Protein AF-A0A7S1XSU6-F1 (afdb_monomer_lite)

Foldseek 3Di:
DDDDDDDDDDDDDDDDDDDDPQWDDQDPPAAAPPPRPDRTFGQDPPDDDPPDSHTHHLVVVQCQLPVLQQPQWHADPPPGFIWGFDPPPDGHIDRDDQDPPQDQQPQQRDGDRARDPSHDSQLSVLVVLPFFWWAFPPPRDIDGGSRPQVLQALELAGWGPDWDADPPPDRGITTIHTDPVCQVVCLVPPNRVSHDHDD

Secondary structure (DSSP, 8-state):
-------------PPPPPP-TTEE---TT--BTTTS----EE--TTT--TT---BB-HHHHHHHHHHTSSSSEEE-TTT--EEEE-TTTTT-EEE-PPPS-EEE-TTT--EEEEEETTEEHHHHHHHHS-PEEEEETTT--EEEESS-GGGG-SSTTSPPSS-EE-TTTTSSEE-EEE-HHHHHHHHHHS--GGG----

Organism: NCBI:txid124430

InterPro domains:
  IPR001841 Zinc finger, RING-type [PS50089] (32-80)
  IPR013083 Zinc finger, RING/FYVE/PHD-type [G3DSA:3.30.40.10] (18-91)

Structure (mmCIF, N/CA/C/O backbone):
data_AF-A0A7S1XSU6-F1
#
_entry.id   AF-A0A7S1XSU6-F1
#
loop_
_atom_site.group_PDB
_atom_site.id
_atom_site.type_symbol
_atom_site.label_atom_id
_atom_site.label_alt_id
_atom_site.label_comp_id
_atom_site.label_asym_id
_atom_site.label_entity_id
_atom_site.label_seq_id
_atom_site.pdbx_PDB_ins_code
_atom_site.Cartn_x
_atom_site.Cartn_y
_atom_site.Cartn_z
_atom_site.occupancy
_atom_site.B_iso_or_equiv
_atom_site.auth_seq_id
_atom_site.auth_comp_id
_atom_site.auth_asym_id
_atom_site.auth_atom_id
_atom_site.pdbx_PDB_model_num
ATOM 1 N N . MET A 1 1 ? 58.742 -33.732 -59.160 1.00 39.72 1 MET A N 1
ATOM 2 C CA . MET A 1 1 ? 58.744 -32.257 -59.266 1.00 39.72 1 MET A CA 1
ATOM 3 C C . MET A 1 1 ? 57.277 -31.846 -59.335 1.00 39.72 1 MET A C 1
ATOM 5 O O . MET A 1 1 ? 56.678 -32.037 -60.376 1.00 39.72 1 MET A O 1
ATOM 9 N N . SER A 1 2 ? 56.567 -31.750 -58.211 1.00 38.44 2 SER A N 1
ATOM 10 C CA . SER A 1 2 ? 56.580 -30.704 -57.166 1.00 38.44 2 SER A CA 1
ATOM 11 C C . SER A 1 2 ? 55.721 -29.482 -57.509 1.00 38.44 2 SER A C 1
ATOM 13 O O . SER A 1 2 ? 56.019 -28.808 -58.487 1.00 38.44 2 SER A O 1
ATOM 15 N N . ALA A 1 3 ? 54.794 -29.194 -56.574 1.00 38.91 3 ALA A N 1
ATOM 16 C CA . ALA A 1 3 ? 54.111 -27.923 -56.257 1.00 38.91 3 ALA A CA 1
ATOM 17 C C . ALA A 1 3 ? 53.001 -27.454 -57.230 1.00 38.91 3 ALA A C 1
ATOM 19 O O . ALA A 1 3 ? 53.124 -27.663 -58.427 1.00 38.91 3 ALA A O 1
ATOM 20 N N . ALA A 1 4 ? 51.888 -26.812 -56.838 1.00 37.62 4 ALA A N 1
ATOM 21 C CA . ALA A 1 4 ? 51.310 -26.276 -55.584 1.00 37.62 4 ALA A CA 1
ATOM 22 C C . ALA A 1 4 ? 49.776 -26.125 -55.841 1.00 37.62 4 ALA A C 1
ATOM 24 O O . ALA A 1 4 ? 49.395 -25.939 -56.991 1.00 37.62 4 ALA A O 1
ATOM 25 N N . ALA A 1 5 ? 48.831 -26.415 -54.936 1.00 42.47 5 ALA A N 1
ATOM 26 C CA . ALA A 1 5 ? 48.377 -25.696 -53.728 1.00 42.47 5 ALA A CA 1
ATOM 27 C C . ALA A 1 5 ? 47.785 -24.278 -53.953 1.00 42.47 5 ALA A C 1
ATOM 29 O O . ALA A 1 5 ? 48.432 -23.423 -54.546 1.00 42.47 5 ALA A O 1
ATOM 30 N N . GLY A 1 6 ? 46.596 -24.045 -53.370 1.00 33.47 6 GLY A N 1
ATOM 31 C CA . GLY A 1 6 ? 45.931 -22.742 -53.168 1.00 33.47 6 GLY A CA 1
ATOM 32 C C . GLY A 1 6 ? 44.506 -22.744 -53.739 1.00 33.47 6 GLY A C 1
ATOM 33 O O . GLY A 1 6 ? 44.344 -22.863 -54.943 1.00 33.47 6 GLY A O 1
ATOM 34 N N . GLY A 1 7 ? 43.413 -22.690 -52.980 1.00 33.81 7 GLY A N 1
ATOM 35 C CA . GLY A 1 7 ? 43.185 -22.074 -51.673 1.00 33.81 7 GLY A CA 1
ATOM 36 C C . GLY A 1 7 ? 42.011 -21.110 -51.856 1.00 33.81 7 GLY A C 1
ATOM 37 O O . GLY A 1 7 ? 42.209 -19.999 -52.333 1.00 33.81 7 GLY A O 1
ATOM 38 N N . ALA A 1 8 ? 40.794 -21.570 -51.571 1.00 42.00 8 ALA A N 1
ATOM 39 C CA . ALA A 1 8 ? 39.578 -20.770 -51.627 1.00 42.00 8 ALA A CA 1
ATOM 40 C C . ALA A 1 8 ? 39.000 -20.721 -50.219 1.00 42.00 8 ALA A C 1
ATOM 42 O O . ALA A 1 8 ? 38.628 -21.771 -49.718 1.00 42.00 8 ALA A O 1
ATOM 43 N N . GLU A 1 9 ? 38.951 -19.539 -49.607 1.00 41.34 9 GLU A N 1
ATOM 44 C CA . GLU A 1 9 ? 38.072 -19.218 -48.478 1.00 41.34 9 GLU A CA 1
ATOM 45 C C . GLU A 1 9 ? 38.171 -17.720 -48.165 1.00 41.34 9 GLU A C 1
ATOM 47 O O . GLU A 1 9 ? 39.259 -17.148 -48.131 1.00 41.34 9 GLU A O 1
ATOM 52 N N . GLY A 1 10 ? 37.019 -17.080 -47.976 1.00 37.12 10 GLY A N 1
ATOM 53 C CA . GLY A 1 10 ? 36.917 -15.657 -47.663 1.00 37.12 10 GLY A CA 1
ATOM 54 C C . GLY A 1 10 ? 35.511 -15.130 -47.917 1.00 37.12 10 GLY A C 1
ATOM 55 O O . GLY A 1 10 ? 35.325 -14.265 -48.767 1.00 37.12 10 GLY A O 1
ATOM 56 N N . ALA A 1 11 ? 34.513 -15.704 -47.239 1.00 45.56 11 ALA A N 1
ATOM 57 C CA . ALA A 1 11 ? 33.197 -15.088 -47.141 1.00 45.56 11 ALA A CA 1
ATOM 58 C C . ALA A 1 11 ? 33.295 -13.912 -46.156 1.00 45.56 11 ALA A C 1
ATOM 60 O O . ALA A 1 11 ? 33.694 -14.084 -45.007 1.00 45.56 11 ALA A O 1
ATOM 61 N N . ASP A 1 12 ? 32.988 -12.726 -46.666 1.00 41.97 12 ASP A N 1
ATOM 62 C CA . ASP A 1 12 ? 32.935 -11.447 -45.964 1.00 41.97 12 ASP A CA 1
ATOM 63 C C . ASP A 1 12 ? 31.752 -11.472 -44.976 1.00 41.97 12 ASP A C 1
ATOM 65 O O . ASP A 1 12 ? 30.589 -11.348 -45.368 1.00 41.97 12 ASP A O 1
ATOM 69 N N . GLU A 1 13 ? 32.034 -11.752 -43.701 1.00 44.22 13 GLU A N 1
ATOM 70 C CA . GLU A 1 13 ? 31.041 -11.705 -42.629 1.00 44.22 13 GLU A CA 1
ATOM 71 C C . GLU A 1 13 ? 30.941 -10.266 -42.113 1.00 44.22 13 GLU A C 1
ATOM 73 O O . GLU A 1 13 ? 31.872 -9.727 -41.510 1.00 44.22 13 GLU A O 1
ATOM 78 N N . ALA A 1 14 ? 29.804 -9.627 -42.393 1.00 46.44 14 ALA A N 1
ATOM 79 C CA . ALA A 1 14 ? 29.512 -8.277 -41.935 1.00 46.44 14 ALA A CA 1
ATOM 80 C C . ALA A 1 14 ? 29.578 -8.193 -40.395 1.00 46.44 14 ALA A C 1
ATOM 82 O O . ALA A 1 14 ? 29.101 -9.101 -39.708 1.00 46.44 14 ALA A O 1
ATOM 83 N N . PRO A 1 15 ? 30.127 -7.102 -39.827 1.00 49.78 15 PRO A N 1
ATOM 84 C CA . PRO A 1 15 ? 30.260 -6.965 -38.384 1.00 49.78 15 PRO A CA 1
ATOM 85 C C . PRO A 1 15 ? 28.883 -6.934 -37.697 1.00 49.78 15 PRO A C 1
ATOM 87 O O . PRO A 1 15 ? 27.938 -6.345 -38.236 1.00 49.78 15 PRO A O 1
ATOM 90 N N . PRO A 1 16 ? 28.755 -7.533 -36.498 1.00 50.84 16 PRO A N 1
ATOM 91 C CA . PRO A 1 16 ? 27.503 -7.539 -35.756 1.00 50.84 16 PRO A CA 1
ATOM 92 C C . PRO A 1 16 ? 27.064 -6.108 -35.392 1.00 50.84 16 PRO A C 1
ATOM 94 O O . PRO A 1 16 ? 27.910 -5.232 -35.181 1.00 50.84 16 PRO A O 1
ATOM 97 N N . PRO A 1 17 ? 25.744 -5.852 -35.306 1.00 47.50 17 PRO A N 1
ATOM 98 C CA . PRO A 1 17 ? 25.219 -4.546 -34.929 1.00 47.50 17 PRO A CA 1
ATOM 99 C C . PRO A 1 17 ? 25.686 -4.148 -33.517 1.00 47.50 17 PRO A C 1
ATOM 101 O O . PRO A 1 17 ? 25.906 -5.021 -32.673 1.00 47.50 17 PRO A O 1
ATOM 104 N N . PRO A 1 18 ? 25.829 -2.840 -33.236 1.00 46.72 18 PRO A N 1
ATOM 105 C CA . PRO A 1 18 ? 26.326 -2.360 -31.952 1.00 46.72 18 PRO A CA 1
ATOM 106 C C . PRO A 1 18 ? 25.406 -2.794 -30.801 1.00 46.72 18 PRO A C 1
ATOM 108 O O . PRO A 1 18 ? 24.202 -2.533 -30.816 1.00 46.72 18 PRO A O 1
ATOM 111 N N . GLU A 1 19 ? 25.991 -3.453 -29.798 1.00 46.97 19 GLU A N 1
ATOM 112 C CA . GLU A 1 19 ? 25.312 -3.856 -28.564 1.00 46.97 19 GLU A CA 1
ATOM 113 C C . GLU A 1 19 ? 24.790 -2.609 -27.824 1.00 46.97 19 GLU A C 1
ATOM 115 O O . GLU A 1 19 ? 25.536 -1.662 -27.568 1.00 46.97 19 GLU A O 1
ATOM 120 N N . ASN A 1 20 ? 23.498 -2.591 -27.478 1.00 48.75 20 ASN A N 1
ATOM 121 C CA . ASN A 1 20 ? 22.905 -1.507 -26.697 1.00 48.75 20 ASN A CA 1
ATOM 122 C C . ASN A 1 20 ? 23.309 -1.659 -25.214 1.00 48.75 20 ASN A C 1
ATOM 124 O O . ASN A 1 20 ? 22.861 -2.611 -24.570 1.00 48.75 20 ASN A O 1
ATOM 128 N N . PRO A 1 21 ? 24.086 -0.727 -24.627 1.00 50.44 21 PRO A N 1
ATOM 129 C CA . PRO A 1 21 ? 24.566 -0.828 -23.244 1.00 50.44 21 PRO A CA 1
ATOM 130 C C . PRO A 1 21 ? 23.447 -0.789 -22.185 1.00 50.44 21 PRO A C 1
ATOM 132 O O . PRO A 1 21 ? 23.705 -1.044 -21.007 1.00 50.44 21 PRO A O 1
ATOM 135 N N . ALA A 1 22 ? 22.203 -0.492 -22.580 1.00 50.31 22 ALA A N 1
ATOM 136 C CA . ALA A 1 22 ? 21.036 -0.527 -21.702 1.00 50.31 22 ALA A CA 1
ATOM 137 C C . ALA A 1 22 ? 20.512 -1.948 -21.401 1.00 50.31 22 ALA A C 1
ATOM 139 O O . ALA A 1 22 ? 19.763 -2.121 -20.437 1.00 50.31 22 ALA A O 1
ATOM 140 N N . LEU A 1 23 ? 20.897 -2.960 -22.188 1.00 51.94 23 LEU A N 1
ATOM 141 C CA . LEU A 1 23 ? 20.409 -4.336 -22.065 1.00 51.94 23 LEU A CA 1
ATOM 142 C C . LEU A 1 23 ? 21.523 -5.239 -21.514 1.00 51.94 23 LEU A C 1
ATOM 144 O O . LEU A 1 23 ? 22.572 -5.413 -22.128 1.00 51.94 23 LEU A O 1
ATOM 148 N N . GLY A 1 24 ? 21.324 -5.799 -20.318 1.00 53.59 24 GLY A N 1
ATOM 149 C CA . GLY A 1 24 ? 22.209 -6.845 -19.793 1.00 53.59 24 GLY A CA 1
ATOM 150 C C . GLY A 1 24 ? 21.923 -8.188 -20.473 1.00 53.59 24 GLY A C 1
ATOM 151 O O . GLY A 1 24 ? 20.762 -8.490 -20.733 1.00 53.59 24 GLY A O 1
ATOM 152 N N . ARG A 1 25 ? 22.958 -8.999 -20.747 1.00 49.53 25 ARG A N 1
ATOM 153 C CA . ARG A 1 25 ? 22.784 -10.364 -21.279 1.00 49.53 25 ARG A CA 1
ATOM 154 C C . ARG A 1 25 ? 21.944 -11.215 -20.318 1.00 49.53 25 ARG A C 1
ATOM 156 O O . ARG A 1 25 ? 22.141 -11.150 -19.106 1.00 49.53 25 ARG A O 1
ATOM 163 N N . ALA A 1 26 ? 21.043 -12.021 -20.877 1.00 49.41 26 ALA A N 1
ATOM 164 C CA . ALA A 1 26 ? 20.235 -12.987 -20.143 1.00 49.41 26 ALA A CA 1
ATOM 165 C C . ALA A 1 26 ? 21.137 -14.008 -19.422 1.00 49.41 26 ALA A C 1
ATOM 167 O O . ALA A 1 26 ? 21.792 -14.832 -20.061 1.00 49.41 26 ALA A O 1
ATOM 168 N N . GLU A 1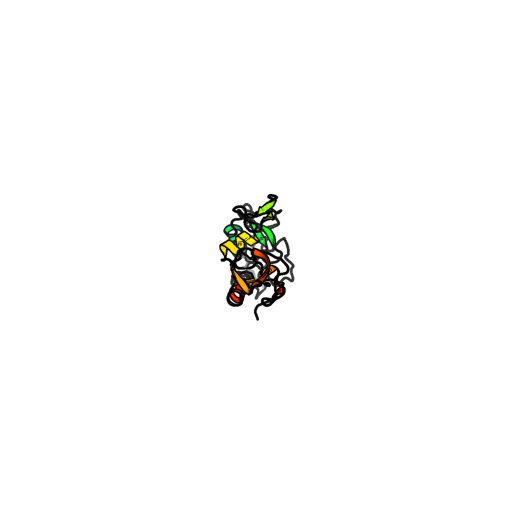 27 ? 21.186 -13.956 -18.090 1.00 54.91 27 GLU A N 1
ATOM 169 C CA . GLU A 1 27 ? 21.745 -15.040 -17.280 1.00 54.91 27 GLU A CA 1
ATOM 170 C C . GLU A 1 27 ? 20.726 -16.186 -17.259 1.00 54.91 27 GLU A C 1
ATOM 172 O O . GLU A 1 27 ? 19.557 -15.997 -16.908 1.00 54.91 27 GLU A O 1
ATOM 177 N N . SER A 1 28 ? 21.154 -17.374 -17.686 1.00 55.53 28 SER A N 1
ATOM 178 C CA . SER A 1 28 ? 20.305 -18.559 -17.813 1.00 55.53 28 SER A CA 1
ATOM 179 C C . SER A 1 28 ? 19.591 -18.876 -16.493 1.00 55.53 28 SER A C 1
ATOM 181 O O . SER A 1 28 ? 20.237 -19.255 -15.518 1.00 55.53 28 SER A O 1
ATOM 183 N N . GLY A 1 29 ? 18.261 -18.731 -16.483 1.00 68.50 29 GLY A N 1
ATOM 184 C CA . GLY A 1 29 ? 17.383 -19.070 -15.356 1.00 68.50 29 GLY A CA 1
ATOM 185 C C . GLY A 1 29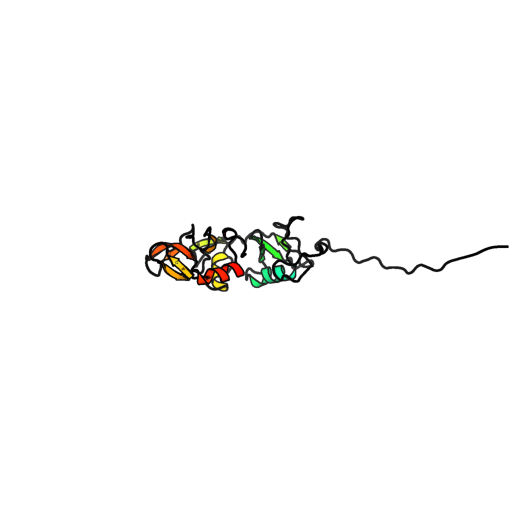 ? 16.711 -17.889 -14.648 1.00 68.50 29 GLY A C 1
ATOM 186 O O . GLY A 1 29 ? 15.873 -18.121 -13.780 1.00 68.50 29 GLY A O 1
ATOM 187 N N . LEU A 1 30 ? 17.027 -16.639 -14.998 1.00 77.38 30 LEU A N 1
ATOM 188 C CA . LEU A 1 30 ? 16.307 -15.481 -14.459 1.00 77.38 30 LEU A CA 1
ATOM 189 C C . LEU A 1 30 ? 15.046 -15.190 -15.286 1.00 77.38 30 LEU A C 1
ATOM 191 O O . LEU A 1 30 ? 15.080 -15.246 -16.513 1.00 77.38 30 LEU A O 1
ATOM 195 N N . THR A 1 31 ? 13.953 -14.830 -14.610 1.00 88.31 31 THR A N 1
ATOM 196 C CA . THR A 1 31 ? 12.711 -14.336 -15.227 1.00 88.31 31 THR A CA 1
ATOM 197 C C . THR A 1 31 ? 12.307 -12.993 -14.627 1.00 88.31 31 THR A C 1
ATOM 199 O O . THR A 1 31 ? 12.769 -12.585 -13.556 1.00 88.31 31 THR A O 1
ATOM 202 N N . CYS A 1 32 ? 11.447 -12.258 -15.330 1.00 87.75 32 CYS A N 1
ATOM 203 C CA . CYS A 1 32 ? 10.903 -11.014 -14.806 1.00 87.75 32 CYS A CA 1
ATOM 204 C C . CYS A 1 32 ? 10.046 -11.284 -13.562 1.00 87.75 32 CYS A C 1
ATOM 206 O O . CYS A 1 32 ? 9.086 -12.034 -13.627 1.00 87.75 32 CYS A O 1
ATOM 208 N N . ALA A 1 33 ? 10.290 -10.575 -12.462 1.00 86.56 33 ALA A N 1
ATOM 209 C CA . ALA A 1 33 ? 9.542 -10.712 -11.210 1.00 86.56 33 ALA A CA 1
ATOM 210 C C . ALA A 1 33 ? 8.069 -10.247 -11.275 1.00 86.56 33 ALA A C 1
ATOM 212 O O . ALA A 1 33 ? 7.369 -10.308 -10.270 1.00 86.56 33 ALA A O 1
ATOM 213 N N . VAL A 1 34 ? 7.611 -9.738 -12.425 1.00 85.75 34 VAL A N 1
ATOM 214 C CA . VAL A 1 34 ? 6.222 -9.303 -12.644 1.00 85.75 34 VAL A CA 1
ATOM 215 C C . VAL A 1 34 ? 5.486 -10.282 -13.556 1.00 85.75 34 VAL A C 1
ATOM 217 O O . VAL A 1 34 ? 4.471 -10.821 -13.134 1.00 85.75 34 VAL A O 1
ATOM 220 N N . CYS A 1 35 ? 5.978 -10.535 -14.777 1.00 87.50 35 CYS A N 1
ATOM 221 C CA . CYS A 1 35 ? 5.310 -11.460 -15.707 1.00 87.50 35 CYS A CA 1
ATOM 222 C C . CYS A 1 35 ? 5.791 -12.912 -15.613 1.00 87.50 35 CYS A C 1
ATOM 224 O O . CYS A 1 35 ? 5.122 -13.789 -16.134 1.00 87.50 35 CYS A O 1
ATOM 226 N N . LEU A 1 36 ? 6.937 -13.172 -14.977 1.00 87.38 36 LEU A N 1
ATOM 227 C CA . LEU A 1 36 ? 7.583 -14.488 -14.859 1.00 87.38 36 LEU A CA 1
ATOM 228 C C . LEU A 1 36 ? 8.017 -15.137 -16.188 1.00 87.38 36 LEU A C 1
ATOM 230 O O . LEU A 1 36 ? 8.497 -16.265 -16.175 1.00 87.38 36 LEU A O 1
ATOM 234 N N . GLU A 1 37 ? 7.919 -14.421 -17.310 1.00 86.81 37 GLU A N 1
ATOM 235 C CA . GLU A 1 37 ? 8.182 -14.965 -18.653 1.00 86.81 37 GLU A CA 1
ATOM 236 C C . GLU A 1 37 ? 9.442 -14.382 -19.306 1.00 86.81 37 GLU A C 1
ATOM 238 O O . GLU A 1 37 ? 10.259 -15.109 -19.864 1.00 86.81 37 GLU A O 1
ATOM 243 N N . ALA A 1 38 ? 9.617 -13.062 -19.244 1.00 80.44 38 ALA A N 1
ATOM 244 C CA . ALA A 1 38 ? 10.653 -12.378 -20.012 1.00 80.44 38 ALA A CA 1
ATOM 245 C C . ALA A 1 38 ? 12.067 -12.594 -19.444 1.00 80.44 38 ALA A C 1
ATOM 247 O O . ALA A 1 38 ? 12.262 -12.554 -18.225 1.00 80.44 38 ALA A O 1
ATOM 248 N N . THR A 1 39 ? 13.043 -12.733 -20.347 1.00 76.81 39 THR A N 1
ATOM 249 C CA . THR A 1 39 ? 14.480 -12.901 -20.051 1.00 76.81 39 THR A CA 1
ATOM 250 C C . THR A 1 39 ? 15.326 -11.665 -20.374 1.00 76.81 39 THR A C 1
ATOM 252 O O . THR A 1 39 ? 16.500 -11.618 -20.014 1.00 76.81 39 THR A O 1
ATOM 255 N N . ASP A 1 40 ? 14.740 -10.661 -21.032 1.00 80.94 40 ASP A N 1
ATOM 256 C CA . ASP A 1 40 ? 15.385 -9.374 -21.297 1.00 80.94 40 ASP A CA 1
ATOM 257 C C . ASP A 1 40 ? 15.054 -8.384 -20.182 1.00 80.94 40 ASP A C 1
ATOM 259 O O . ASP A 1 40 ? 13.885 -8.081 -19.909 1.00 80.94 40 ASP A O 1
ATOM 263 N N . PHE A 1 41 ? 16.094 -7.870 -19.524 1.00 85.44 41 PHE A N 1
ATOM 264 C CA . PHE A 1 41 ? 15.945 -7.117 -18.284 1.00 85.44 41 PHE A CA 1
ATOM 265 C C . PHE A 1 41 ? 16.385 -5.669 -18.397 1.00 85.44 41 PHE A C 1
ATOM 267 O O . PHE A 1 41 ? 17.428 -5.345 -18.965 1.00 85.44 41 PHE A O 1
ATOM 274 N N . VAL A 1 42 ? 15.621 -4.804 -17.735 1.00 83.56 42 VAL A N 1
ATOM 275 C CA . VAL A 1 42 ? 16.034 -3.431 -17.476 1.00 83.56 42 VAL A CA 1
ATOM 276 C C . VAL A 1 42 ? 16.921 -3.341 -16.242 1.00 83.56 42 VAL A C 1
ATOM 278 O O . VAL A 1 42 ? 16.655 -3.944 -15.196 1.00 83.56 42 VAL A O 1
ATOM 281 N N . ARG A 1 43 ? 17.955 -2.504 -16.327 1.00 84.31 43 ARG A N 1
ATOM 282 C CA . ARG A 1 43 ? 18.731 -2.093 -15.156 1.00 84.31 43 ARG A CA 1
ATOM 283 C C . ARG A 1 43 ? 18.010 -0.949 -14.451 1.00 84.31 43 ARG A C 1
ATOM 285 O O . ARG A 1 43 ? 17.912 0.155 -14.972 1.00 84.31 43 ARG A O 1
ATOM 292 N N . MET A 1 44 ? 17.510 -1.212 -13.246 1.00 85.44 44 MET A N 1
ATOM 293 C CA . MET A 1 44 ? 16.826 -0.204 -12.432 1.00 85.44 44 MET A CA 1
ATOM 294 C C . MET A 1 44 ? 17.833 0.808 -11.851 1.00 85.44 44 MET A C 1
ATOM 296 O O . MET A 1 44 ? 18.552 0.461 -10.911 1.00 85.44 44 MET A O 1
ATOM 300 N N . PRO A 1 45 ? 17.854 2.081 -12.283 1.00 85.38 45 PRO A N 1
ATOM 301 C CA . PRO A 1 45 ? 18.876 3.050 -11.854 1.00 85.38 45 PRO A CA 1
ATOM 302 C C . PRO A 1 45 ? 18.829 3.382 -10.350 1.00 85.38 45 PRO A C 1
ATOM 304 O O . PRO A 1 45 ? 19.769 3.922 -9.777 1.00 85.38 45 PRO A O 1
ATOM 307 N N . CYS A 1 46 ? 17.718 3.072 -9.680 1.00 83.62 46 CYS A N 1
ATOM 308 C CA . CYS A 1 46 ? 17.477 3.421 -8.284 1.00 83.62 46 CYS A CA 1
ATOM 309 C C . CYS A 1 46 ? 18.017 2.429 -7.245 1.00 83.62 46 CYS A C 1
ATOM 311 O O . CYS A 1 46 ? 18.185 2.831 -6.085 1.00 83.62 46 CYS A O 1
ATOM 313 N N . CYS A 1 47 ? 18.145 1.149 -7.607 1.00 83.25 47 CYS A N 1
ATOM 314 C CA . CYS A 1 47 ? 18.421 0.050 -6.671 1.00 83.25 47 CYS A CA 1
ATOM 315 C C . CYS A 1 47 ? 18.989 -1.219 -7.323 1.00 83.25 47 CYS A C 1
ATOM 317 O O . CYS A 1 47 ? 19.062 -2.245 -6.653 1.00 83.25 47 CYS A O 1
ATOM 319 N N . HIS A 1 48 ? 19.332 -1.194 -8.613 1.00 82.38 48 HIS A N 1
ATOM 320 C CA . HIS A 1 48 ? 19.960 -2.345 -9.248 1.00 82.38 48 HIS A CA 1
ATOM 321 C C . HIS A 1 48 ? 21.334 -2.607 -8.628 1.00 82.38 48 HIS A C 1
ATOM 323 O O . HIS A 1 48 ? 22.158 -1.701 -8.512 1.00 82.38 48 HIS A O 1
ATOM 329 N N . THR A 1 49 ? 21.568 -3.864 -8.272 1.00 81.88 49 THR A N 1
ATOM 330 C CA . THR A 1 49 ? 22.893 -4.413 -7.993 1.00 81.88 49 THR A CA 1
ATOM 331 C C . THR A 1 49 ? 23.105 -5.619 -8.902 1.00 81.88 49 THR A C 1
ATOM 333 O O . THR A 1 49 ? 22.144 -6.313 -9.263 1.00 81.88 49 THR A O 1
ATOM 336 N N . GLU A 1 50 ? 24.359 -5.887 -9.264 1.00 77.50 50 GLU A N 1
ATOM 337 C CA . GLU A 1 50 ? 24.708 -7.044 -10.098 1.00 77.50 50 GLU A CA 1
ATOM 338 C C . GLU A 1 50 ? 24.254 -8.351 -9.438 1.00 77.50 50 GLU A C 1
ATOM 340 O O . GLU A 1 50 ? 23.671 -9.205 -10.094 1.00 77.50 50 GLU A O 1
ATOM 345 N N . THR A 1 51 ? 24.353 -8.429 -8.111 1.00 78.75 51 THR A N 1
ATOM 346 C CA . THR A 1 51 ? 23.926 -9.573 -7.292 1.00 78.75 51 THR A CA 1
ATOM 347 C C . THR A 1 51 ? 22.415 -9.694 -7.071 1.00 78.75 51 THR A C 1
ATOM 349 O O . THR A 1 51 ? 21.971 -10.640 -6.425 1.00 78.75 51 THR A O 1
ATOM 352 N N . SER A 1 52 ? 21.600 -8.738 -7.530 1.00 76.31 52 SER A N 1
ATOM 353 C CA . SER A 1 52 ? 20.158 -8.777 -7.269 1.00 76.31 52 SER A CA 1
ATOM 354 C C . SER A 1 52 ? 19.489 -9.917 -8.044 1.00 76.31 52 SER A C 1
ATOM 356 O O . SER A 1 52 ? 19.571 -9.983 -9.264 1.00 76.31 52 SER A O 1
ATOM 358 N N . THR A 1 53 ? 18.765 -10.784 -7.343 1.00 79.25 53 THR A N 1
ATOM 359 C CA . THR A 1 53 ? 17.985 -11.875 -7.952 1.00 79.25 53 THR A CA 1
ATOM 360 C C . THR A 1 53 ? 16.655 -11.399 -8.541 1.00 79.25 53 THR A C 1
ATOM 362 O O . THR A 1 53 ? 15.999 -12.130 -9.274 1.00 79.25 53 THR A O 1
ATOM 365 N N . THR A 1 54 ? 16.243 -10.163 -8.247 1.00 83.19 54 THR A N 1
ATOM 366 C CA . THR A 1 54 ? 14.995 -9.578 -8.745 1.00 83.19 54 THR A CA 1
ATOM 367 C C . THR A 1 54 ? 15.263 -8.772 -10.012 1.00 83.19 54 THR A C 1
ATOM 369 O O . THR A 1 54 ? 15.990 -7.774 -9.987 1.00 83.19 54 THR A O 1
ATOM 372 N N . ARG A 1 55 ? 14.652 -9.179 -11.128 1.00 86.56 55 ARG A N 1
ATOM 373 C CA . ARG A 1 55 ? 14.772 -8.507 -12.429 1.00 86.56 55 ARG A CA 1
ATOM 374 C C . ARG A 1 55 ? 13.400 -8.129 -12.980 1.00 86.56 55 ARG A C 1
ATOM 376 O O . ARG A 1 55 ? 12.395 -8.751 -12.651 1.00 86.56 55 ARG A O 1
ATOM 383 N N . PHE A 1 56 ? 13.351 -7.113 -13.834 1.00 88.69 56 PHE A N 1
ATOM 384 C CA . PHE A 1 56 ? 12.120 -6.661 -14.483 1.00 88.69 56 PHE A CA 1
ATOM 385 C C . PHE A 1 56 ? 12.359 -6.520 -15.979 1.00 88.69 56 PHE A C 1
ATOM 387 O O . PHE A 1 56 ? 13.437 -6.075 -16.367 1.00 88.69 56 PHE A O 1
ATOM 394 N N . CYS A 1 57 ? 11.381 -6.874 -16.809 1.00 88.25 57 CYS A N 1
ATOM 395 C CA . CYS A 1 57 ? 11.449 -6.577 -18.235 1.00 88.25 57 CYS A CA 1
ATOM 396 C C . CYS A 1 57 ? 10.988 -5.144 -18.524 1.00 88.25 57 CYS A C 1
ATOM 398 O O . CYS A 1 57 ? 10.262 -4.531 -17.730 1.00 88.25 57 CYS A O 1
ATOM 400 N N . VAL A 1 58 ? 11.408 -4.619 -19.680 1.00 84.62 58 VAL A N 1
ATOM 401 C CA . VAL A 1 58 ? 11.046 -3.271 -20.154 1.00 84.62 58 VAL A CA 1
ATOM 402 C C . VAL A 1 58 ? 9.528 -3.100 -20.192 1.00 84.62 58 VAL A C 1
ATOM 404 O O . VAL A 1 58 ? 9.004 -2.079 -19.744 1.00 84.62 58 VAL A O 1
ATOM 407 N N . GLU A 1 59 ? 8.810 -4.106 -20.689 1.00 84.69 59 GLU A N 1
ATOM 408 C CA . GLU A 1 59 ? 7.363 -4.050 -20.877 1.00 84.69 59 GLU A CA 1
ATOM 409 C C . GLU A 1 59 ? 6.610 -3.922 -19.549 1.00 84.69 59 GLU A C 1
ATOM 411 O O . GLU A 1 59 ? 5.781 -3.027 -19.401 1.00 84.69 59 GLU A O 1
ATOM 416 N N . CYS A 1 60 ? 6.962 -4.721 -18.538 1.00 86.62 60 CYS A N 1
ATOM 417 C CA . CYS A 1 60 ? 6.324 -4.644 -17.223 1.00 86.62 60 CYS A CA 1
ATOM 418 C C . CYS A 1 60 ? 6.537 -3.279 -16.558 1.00 86.62 60 CYS A C 1
ATOM 420 O O . CYS A 1 60 ? 5.601 -2.719 -15.985 1.00 86.62 60 CYS A O 1
ATOM 422 N N . ILE A 1 61 ? 7.741 -2.702 -16.655 1.00 86.00 61 ILE A N 1
ATOM 423 C CA . ILE A 1 61 ? 7.979 -1.345 -16.139 1.00 86.00 61 ILE A CA 1
ATOM 424 C C . ILE A 1 61 ? 7.262 -0.289 -16.994 1.00 86.00 61 ILE A C 1
ATOM 426 O O . ILE A 1 61 ? 6.787 0.715 -16.464 1.00 86.00 61 ILE A O 1
ATOM 430 N N . THR A 1 62 ? 7.105 -0.530 -18.295 1.00 82.69 62 THR A N 1
ATOM 431 C CA . THR A 1 62 ? 6.317 0.327 -19.191 1.00 82.69 62 THR A CA 1
ATOM 432 C C . THR A 1 62 ? 4.855 0.381 -18.815 1.00 82.69 62 THR A C 1
ATOM 434 O O . THR A 1 62 ? 4.311 1.475 -18.652 1.00 82.69 62 THR A O 1
ATOM 437 N N . ILE A 1 63 ? 4.244 -0.777 -18.601 1.00 82.38 63 ILE A N 1
ATOM 438 C CA . ILE A 1 63 ? 2.875 -0.893 -18.107 1.00 82.38 63 ILE A CA 1
ATOM 439 C C . ILE A 1 63 ? 2.760 -0.193 -16.751 1.00 82.38 63 ILE A C 1
ATOM 441 O O . ILE A 1 63 ? 1.903 0.667 -16.576 1.00 82.38 63 ILE A O 1
ATOM 445 N N . LEU A 1 64 ? 3.691 -0.447 -15.824 1.00 82.62 64 LEU A N 1
ATOM 446 C CA . LEU A 1 64 ? 3.710 0.193 -14.507 1.00 82.62 64 LEU A CA 1
ATOM 447 C C . LEU A 1 64 ? 3.707 1.731 -14.603 1.00 82.62 64 LEU A C 1
ATOM 449 O O . LEU A 1 64 ? 2.920 2.400 -13.934 1.00 82.62 64 LEU A O 1
ATOM 453 N N . CYS A 1 65 ? 4.567 2.312 -15.440 1.00 78.69 65 CYS A N 1
ATOM 454 C CA . CYS A 1 65 ? 4.662 3.760 -15.634 1.00 78.69 65 CYS A CA 1
ATOM 455 C C . CYS A 1 65 ? 3.441 4.360 -16.351 1.00 78.69 65 CYS A C 1
ATOM 457 O O . CYS A 1 65 ? 3.092 5.513 -16.086 1.00 78.69 65 CYS A O 1
ATOM 459 N N . ARG A 1 66 ? 2.781 3.607 -17.240 1.00 75.81 66 ARG A N 1
ATOM 460 C CA . ARG A 1 66 ? 1.573 4.052 -17.956 1.00 75.81 66 ARG A CA 1
ATOM 461 C C . ARG A 1 66 ? 0.313 3.957 -17.089 1.00 75.81 66 ARG A C 1
ATOM 463 O O . ARG A 1 66 ? -0.418 4.939 -16.970 1.00 75.81 66 ARG A O 1
ATOM 470 N N . ASP A 1 67 ? 0.111 2.831 -16.414 1.00 68.69 67 ASP A N 1
ATOM 471 C CA . ASP A 1 67 ? -1.169 2.469 -15.785 1.00 68.69 67 ASP A CA 1
ATOM 472 C C . ASP A 1 67 ? -1.326 2.986 -14.350 1.00 68.69 67 ASP A C 1
ATOM 474 O O . ASP A 1 67 ? -2.412 2.971 -13.766 1.00 68.69 67 ASP A O 1
ATOM 478 N N . THR A 1 68 ? -0.261 3.526 -13.758 1.00 62.00 68 THR A N 1
ATOM 479 C CA . THR A 1 68 ? -0.321 4.110 -12.410 1.00 62.00 68 THR A CA 1
ATOM 480 C C . THR A 1 68 ? -1.061 5.454 -12.359 1.00 62.00 68 THR A C 1
ATOM 482 O O . THR A 1 68 ? -1.322 5.965 -11.266 1.00 62.00 68 THR A O 1
ATOM 485 N N . GLY A 1 69 ? -1.515 6.007 -13.491 1.00 56.19 69 GLY A N 1
ATOM 486 C CA . GLY A 1 69 ? -2.260 7.276 -13.544 1.00 56.19 69 GLY A CA 1
ATOM 487 C C . GLY A 1 69 ? -1.441 8.480 -13.064 1.00 56.19 69 GLY A C 1
ATOM 488 O O . GLY A 1 69 ? -1.985 9.515 -12.702 1.00 56.19 69 GLY A O 1
ATOM 489 N N . THR A 1 70 ? -0.117 8.337 -13.042 1.00 61.06 70 THR A N 1
ATOM 490 C CA . THR A 1 70 ? 0.861 9.336 -12.595 1.00 61.06 70 THR A CA 1
ATOM 491 C C . THR A 1 70 ? 1.605 9.965 -13.779 1.00 61.06 70 THR A C 1
ATOM 493 O O . THR A 1 70 ? 2.758 10.374 -13.655 1.00 61.06 70 THR A O 1
ATOM 496 N N . ASN A 1 71 ? 0.927 10.079 -14.931 1.00 67.31 71 ASN A N 1
ATOM 497 C CA . ASN A 1 71 ? 1.420 10.652 -16.193 1.00 67.31 71 ASN A CA 1
ATOM 498 C C . ASN A 1 71 ? 2.787 10.093 -16.633 1.00 67.31 71 ASN A C 1
ATOM 500 O O . ASN A 1 71 ? 3.731 10.860 -16.820 1.00 67.31 71 ASN A O 1
ATOM 504 N N . GLY A 1 72 ? 2.916 8.771 -16.773 1.00 74.06 72 GLY A N 1
ATOM 505 C CA . GLY A 1 72 ? 4.155 8.155 -17.268 1.00 74.06 72 GLY A CA 1
ATOM 506 C C . GLY A 1 72 ? 5.243 7.948 -16.208 1.00 74.06 72 GLY A C 1
ATOM 507 O O . GLY A 1 72 ? 6.381 7.637 -16.553 1.00 74.06 72 GLY A O 1
ATOM 508 N N . ARG A 1 73 ? 4.918 8.128 -14.923 1.00 80.50 73 ARG A N 1
ATOM 509 C CA . ARG A 1 73 ? 5.816 7.878 -13.784 1.00 80.50 73 ARG A CA 1
ATOM 510 C C . ARG A 1 73 ? 5.274 6.758 -12.924 1.00 80.50 73 ARG A C 1
ATOM 512 O O . ARG A 1 73 ? 4.067 6.673 -12.773 1.00 80.50 73 ARG A O 1
ATOM 519 N N . ALA A 1 74 ? 6.132 6.002 -12.258 1.00 82.06 74 ALA A N 1
ATOM 520 C CA . ALA A 1 74 ? 5.729 5.026 -11.251 1.00 82.06 74 ALA A CA 1
ATOM 521 C C . ALA A 1 74 ? 6.735 4.948 -10.101 1.00 82.06 74 ALA A C 1
ATOM 523 O O . ALA A 1 74 ? 7.777 5.600 -10.105 1.00 82.06 74 ALA A O 1
ATOM 524 N N . ARG A 1 75 ? 6.416 4.152 -9.083 1.00 82.56 75 ARG A N 1
ATOM 525 C CA . ARG A 1 75 ? 7.348 3.796 -8.011 1.00 82.56 75 ARG A CA 1
ATOM 526 C C . ARG A 1 75 ? 8.050 2.501 -8.381 1.00 82.56 75 ARG A C 1
ATOM 528 O O . ARG A 1 75 ? 7.379 1.535 -8.719 1.00 82.56 75 ARG A O 1
ATOM 535 N N . CYS A 1 76 ? 9.372 2.460 -8.246 1.00 85.38 76 CYS A N 1
ATOM 536 C CA . CYS A 1 76 ? 10.137 1.225 -8.379 1.00 85.38 76 CYS A CA 1
ATOM 537 C C . CYS A 1 76 ? 9.501 0.108 -7.521 1.00 85.38 76 CYS A C 1
ATOM 539 O O . CYS A 1 76 ? 9.300 0.341 -6.323 1.00 85.38 76 CYS A O 1
ATOM 541 N N . PRO A 1 77 ? 9.217 -1.084 -8.084 1.00 82.12 77 PRO A N 1
ATOM 542 C CA . PRO A 1 77 ? 8.601 -2.187 -7.340 1.00 82.12 77 PRO A CA 1
ATOM 543 C C . PRO A 1 77 ? 9.412 -2.644 -6.120 1.00 82.12 77 PRO A C 1
ATOM 545 O O . PRO A 1 77 ? 8.842 -3.152 -5.165 1.00 82.12 77 PRO A O 1
ATOM 548 N N . VAL A 1 78 ? 10.731 -2.414 -6.128 1.00 84.12 78 VAL A N 1
ATOM 549 C CA . VAL A 1 78 ? 11.643 -2.820 -5.047 1.00 84.12 78 VAL A CA 1
ATOM 550 C C . VAL A 1 78 ? 11.824 -1.701 -4.022 1.00 84.12 78 VAL A C 1
ATOM 552 O O . VAL A 1 78 ? 11.383 -1.799 -2.883 1.00 84.12 78 VAL A O 1
ATOM 555 N N . CYS A 1 79 ? 12.477 -0.602 -4.410 1.00 81.75 79 CYS A N 1
ATOM 556 C CA . CYS A 1 79 ? 12.891 0.442 -3.465 1.00 81.75 79 CYS A CA 1
ATOM 557 C C . CYS A 1 79 ? 11.913 1.615 -3.367 1.00 81.75 79 CYS A C 1
ATOM 559 O O . CYS A 1 79 ? 12.148 2.556 -2.608 1.00 81.75 79 CYS A O 1
ATOM 561 N N . ARG A 1 80 ? 10.844 1.603 -4.174 1.00 81.00 80 ARG A N 1
ATOM 562 C CA . ARG A 1 80 ? 9.798 2.629 -4.183 1.00 81.00 80 ARG A CA 1
ATOM 563 C C . ARG A 1 80 ? 10.329 4.044 -4.464 1.00 81.00 80 ARG A C 1
ATOM 565 O O . ARG A 1 80 ? 9.664 5.013 -4.123 1.00 81.00 80 ARG A O 1
ATOM 572 N N . LYS A 1 81 ? 11.495 4.235 -5.094 1.00 83.75 81 LYS A N 1
ATOM 573 C CA . LYS A 1 81 ? 11.867 5.552 -5.660 1.00 83.75 81 LYS A CA 1
ATOM 574 C C . LYS A 1 81 ? 11.016 5.849 -6.898 1.00 83.75 81 LYS A C 1
ATOM 576 O O . LYS A 1 81 ? 10.554 4.917 -7.553 1.00 83.75 81 LYS A O 1
ATOM 581 N N . TRP A 1 82 ? 10.781 7.124 -7.198 1.00 84.31 82 TRP A N 1
ATOM 582 C CA . TRP A 1 82 ? 10.067 7.513 -8.414 1.00 84.31 82 TRP A CA 1
ATOM 583 C C . TRP A 1 82 ? 10.927 7.249 -9.648 1.00 84.31 82 TRP A C 1
ATOM 585 O O . TRP A 1 82 ? 12.101 7.615 -9.680 1.00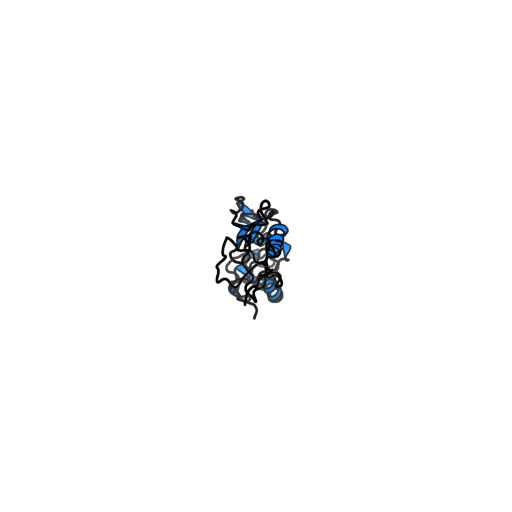 84.31 82 TRP A O 1
ATOM 595 N N . ILE A 1 83 ? 10.322 6.624 -10.648 1.00 87.50 83 ILE A N 1
ATOM 596 C CA . ILE A 1 83 ? 10.920 6.310 -11.940 1.00 87.50 83 ILE A CA 1
ATOM 597 C C . ILE A 1 83 ? 10.008 6.795 -13.068 1.00 87.50 83 ILE A C 1
ATOM 599 O O . ILE A 1 83 ? 8.792 6.897 -12.883 1.00 87.50 83 ILE A O 1
ATOM 603 N N . ALA A 1 84 ? 10.588 7.097 -14.221 1.00 85.50 84 ALA A N 1
ATOM 604 C CA . ALA A 1 84 ? 9.869 7.407 -15.453 1.00 85.50 84 ALA A CA 1
ATOM 605 C C . ALA A 1 84 ? 10.553 6.726 -16.640 1.00 85.50 84 ALA A C 1
ATOM 607 O O . ALA A 1 84 ? 11.709 6.316 -16.537 1.00 85.50 84 ALA A O 1
ATOM 608 N N . LEU A 1 85 ? 9.827 6.605 -17.750 1.00 79.69 85 LEU A N 1
ATOM 609 C CA . LEU A 1 85 ? 10.389 6.135 -19.014 1.00 79.69 85 LEU A CA 1
ATOM 610 C C . LEU A 1 85 ? 10.663 7.311 -19.925 1.00 79.69 85 LEU A C 1
ATOM 612 O O . LEU A 1 85 ? 9.746 8.067 -20.269 1.00 79.69 85 LEU A O 1
ATOM 616 N N . GLU A 1 86 ? 11.914 7.422 -20.345 1.00 72.25 86 GLU A N 1
ATOM 617 C CA . GLU A 1 86 ? 12.323 8.410 -21.319 1.00 72.25 86 GLU A CA 1
ATOM 618 C C . GLU A 1 86 ? 11.740 8.046 -22.691 1.00 72.25 86 GLU A C 1
ATOM 620 O O . GLU A 1 86 ? 11.915 6.943 -23.207 1.00 72.25 86 GLU A O 1
ATOM 625 N N . GLN A 1 87 ? 10.994 8.981 -23.281 1.00 62.06 87 GLN A N 1
ATOM 626 C CA . GLN A 1 87 ? 10.302 8.761 -24.556 1.00 62.06 87 GLN A CA 1
ATOM 627 C C . GLN A 1 87 ? 11.231 8.890 -25.775 1.00 62.06 87 GLN A C 1
ATOM 629 O O . GLN A 1 87 ? 10.797 8.593 -26.884 1.00 62.06 87 GLN A O 1
ATOM 634 N N . ARG A 1 88 ? 12.465 9.392 -25.604 1.00 55.59 88 ARG A N 1
ATOM 635 C CA . ARG A 1 88 ? 13.324 9.810 -26.723 1.00 55.59 88 ARG A CA 1
ATOM 636 C C . ARG A 1 88 ? 14.333 8.765 -27.195 1.00 55.59 88 ARG A C 1
ATOM 638 O O . ARG A 1 88 ? 14.547 8.711 -28.397 1.00 55.59 88 ARG A O 1
ATOM 645 N N . ASP A 1 89 ? 14.847 7.900 -26.320 1.00 48.19 89 ASP A N 1
ATOM 646 C CA . ASP A 1 89 ? 15.897 6.936 -26.681 1.00 48.19 89 ASP A CA 1
ATOM 647 C C . ASP A 1 89 ? 15.611 5.535 -26.118 1.00 48.19 89 ASP A C 1
ATOM 649 O O . ASP A 1 89 ? 15.943 5.206 -24.980 1.00 48.19 89 ASP A O 1
ATOM 653 N N . GLY A 1 90 ? 14.955 4.686 -26.916 1.00 53.62 90 GLY A N 1
ATOM 654 C CA . GLY A 1 90 ? 14.901 3.235 -26.678 1.00 53.62 90 GLY A CA 1
ATOM 655 C C . GLY A 1 90 ? 14.216 2.752 -25.389 1.00 53.62 90 GLY A C 1
ATOM 656 O O . GLY A 1 90 ? 14.310 1.567 -25.079 1.00 53.62 90 GLY A O 1
ATOM 657 N N . GLY A 1 91 ? 13.519 3.620 -24.646 1.00 63.50 91 GLY A N 1
ATOM 658 C CA . GLY A 1 91 ? 12.795 3.245 -23.426 1.00 63.50 91 GLY A CA 1
ATOM 659 C C . GLY A 1 91 ? 13.661 3.157 -22.165 1.00 63.50 91 GLY A C 1
ATOM 660 O O . GLY A 1 91 ? 13.353 2.366 -21.271 1.00 63.50 91 GLY A O 1
ATOM 661 N N . ALA A 1 92 ? 14.734 3.949 -22.072 1.00 73.44 92 ALA A N 1
ATOM 662 C CA . ALA A 1 92 ? 15.541 4.034 -20.857 1.00 73.44 92 ALA A CA 1
ATOM 663 C C . ALA A 1 92 ? 14.697 4.455 -19.634 1.00 73.44 92 ALA A C 1
ATOM 665 O O . ALA A 1 92 ? 13.820 5.320 -19.713 1.00 73.44 92 ALA A O 1
ATOM 666 N N . ILE A 1 93 ? 14.958 3.824 -18.484 1.00 79.44 93 ILE A N 1
ATOM 667 C CA . ILE A 1 93 ? 14.311 4.160 -17.210 1.00 79.44 93 ILE A CA 1
ATOM 668 C C . ILE A 1 93 ? 15.199 5.146 -16.463 1.00 79.44 93 ILE A C 1
ATOM 670 O O . ILE A 1 93 ? 16.367 4.859 -16.211 1.00 79.44 93 ILE A O 1
ATOM 674 N N . GLU A 1 94 ? 14.620 6.257 -16.019 1.00 84.00 94 GLU A N 1
ATOM 675 C CA . GLU A 1 94 ? 15.297 7.263 -15.201 1.00 84.00 94 GLU A CA 1
ATOM 676 C C . GLU A 1 94 ? 14.702 7.346 -13.791 1.00 84.00 94 GLU A C 1
ATOM 678 O O . GLU A 1 94 ? 13.504 7.136 -13.582 1.00 84.00 94 GLU A O 1
ATOM 683 N N . VAL A 1 95 ? 15.541 7.670 -12.798 1.00 78.62 95 VAL A N 1
ATOM 684 C CA . VAL A 1 95 ? 15.054 8.088 -11.475 1.00 78.62 95 VAL A CA 1
ATOM 685 C C . VAL A 1 95 ? 14.660 9.545 -11.570 1.00 78.62 95 VAL A C 1
ATOM 687 O O . VAL A 1 95 ? 15.488 10.401 -11.866 1.00 78.62 95 VAL A O 1
ATOM 690 N N . VAL A 1 96 ? 13.412 9.840 -11.242 1.00 80.38 96 VAL A N 1
ATOM 691 C CA . VAL A 1 96 ? 12.885 11.194 -11.350 1.00 80.38 96 VAL A CA 1
ATOM 692 C C . VAL A 1 96 ? 12.552 11.761 -9.981 1.00 80.38 96 VAL A C 1
ATOM 694 O O . VAL A 1 96 ? 12.161 11.040 -9.062 1.00 80.38 96 VAL A O 1
ATOM 697 N N . ALA A 1 97 ? 12.683 13.078 -9.827 1.00 69.44 97 ALA A N 1
ATOM 698 C CA . ALA A 1 97 ? 12.291 13.737 -8.587 1.00 69.44 97 ALA A CA 1
ATOM 699 C C . ALA A 1 97 ? 10.781 13.548 -8.328 1.00 69.44 97 ALA A C 1
ATOM 701 O O . ALA A 1 97 ? 10.000 13.588 -9.287 1.00 69.44 97 ALA A O 1
ATOM 702 N N . PRO A 1 98 ? 10.338 13.395 -7.066 1.00 66.19 98 PRO A N 1
ATOM 703 C CA . PRO A 1 98 ? 8.922 13.466 -6.708 1.00 66.19 98 PRO A CA 1
ATOM 704 C C . PRO A 1 98 ? 8.247 14.689 -7.334 1.00 66.19 98 PRO A C 1
ATOM 706 O O . PRO A 1 98 ? 8.882 15.733 -7.504 1.00 66.19 98 PRO A O 1
ATOM 709 N N . ARG A 1 99 ? 6.957 14.604 -7.672 1.00 66.38 99 ARG A N 1
ATOM 710 C CA . ARG A 1 99 ? 6.221 15.830 -7.997 1.00 66.38 99 ARG A CA 1
ATOM 711 C C . ARG A 1 99 ? 6.191 16.680 -6.730 1.00 66.38 99 ARG A C 1
ATOM 713 O O . ARG A 1 99 ? 5.730 16.235 -5.686 1.00 66.38 99 ARG A O 1
ATOM 720 N N . ALA A 1 100 ? 6.630 17.931 -6.829 1.00 63.09 100 ALA A N 1
ATOM 721 C CA . ALA A 1 100 ? 6.657 18.857 -5.695 1.00 63.09 100 ALA A CA 1
ATOM 722 C C . ALA A 1 100 ? 5.255 19.242 -5.165 1.00 63.09 100 ALA A C 1
ATOM 724 O O . ALA A 1 100 ? 5.140 20.070 -4.263 1.00 63.09 100 ALA A O 1
ATOM 725 N N . HIS A 1 101 ? 4.172 18.659 -5.693 1.00 79.62 101 HIS A N 1
ATOM 726 C CA . HIS A 1 101 ? 2.812 18.965 -5.269 1.00 79.62 101 HIS A CA 1
ATOM 727 C C . HIS A 1 101 ? 2.447 18.223 -3.974 1.00 79.62 101 HIS A C 1
ATOM 729 O O . HIS A 1 101 ? 1.729 17.218 -3.956 1.00 79.62 101 HIS A O 1
ATOM 735 N N . VAL A 1 102 ? 2.972 18.748 -2.867 1.00 88.44 102 VAL A N 1
ATOM 736 C CA . VAL A 1 102 ? 2.596 18.349 -1.512 1.00 88.44 102 VAL A CA 1
ATOM 737 C C . VAL A 1 102 ? 1.334 19.103 -1.108 1.00 88.44 102 VAL A C 1
ATOM 739 O O . VAL A 1 102 ? 1.365 20.303 -0.836 1.00 88.44 102 VAL A O 1
ATOM 742 N N . ALA A 1 103 ? 0.221 18.387 -1.006 1.00 92.19 103 ALA A N 1
ATOM 743 C CA . ALA A 1 103 ? -1.052 18.936 -0.554 1.00 92.19 103 ALA A CA 1
ATOM 744 C C . ALA A 1 103 ? -1.735 17.982 0.437 1.00 92.19 103 ALA A C 1
ATOM 746 O O . ALA A 1 103 ? -1.242 16.895 0.744 1.00 92.19 103 ALA A O 1
ATOM 747 N N . LYS A 1 104 ? -2.859 18.412 1.011 1.00 95.75 104 LYS A N 1
ATOM 748 C CA . LYS A 1 104 ? -3.647 17.577 1.922 1.00 95.75 104 LYS A CA 1
ATOM 749 C C . LYS A 1 104 ? -4.381 16.503 1.117 1.00 95.75 104 LYS A C 1
ATOM 751 O O . LYS A 1 104 ? -5.208 16.831 0.271 1.00 95.75 104 LYS A O 1
ATOM 7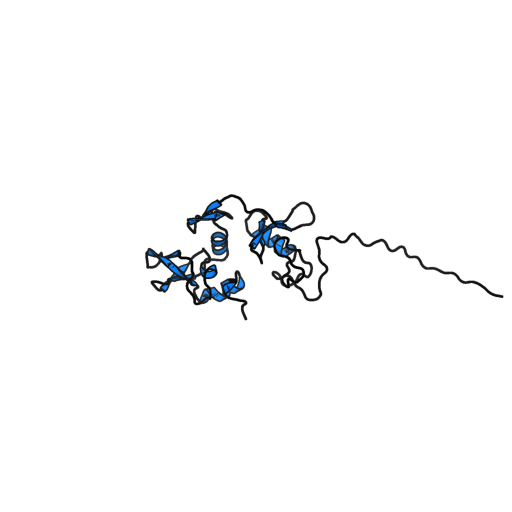56 N N . CYS A 1 105 ? -4.114 15.230 1.399 1.00 94.94 105 CYS A N 1
ATOM 757 C CA . CYS A 1 105 ? -4.861 14.134 0.791 1.00 94.94 105 CYS A CA 1
ATOM 758 C C . CYS A 1 105 ? -6.327 14.182 1.236 1.00 94.94 105 CYS A C 1
ATOM 760 O O . CYS A 1 105 ? -6.610 14.265 2.429 1.00 94.94 105 CYS A O 1
ATOM 762 N N . ARG A 1 106 ? -7.263 14.068 0.290 1.00 95.31 106 ARG A N 1
ATOM 763 C CA . ARG A 1 106 ? -8.708 14.111 0.572 1.00 95.31 106 ARG A CA 1
ATOM 764 C C . ARG A 1 106 ? -9.227 12.914 1.375 1.00 95.31 106 ARG A C 1
ATOM 766 O O . ARG A 1 106 ? -10.304 13.015 1.947 1.00 95.31 106 ARG A O 1
ATOM 773 N N . LEU A 1 107 ? -8.482 11.806 1.414 1.00 94.00 107 LEU A N 1
ATOM 774 C CA . LEU A 1 107 ? -8.897 10.569 2.082 1.00 94.00 107 LEU A CA 1
ATOM 775 C C . LEU A 1 107 ? -8.250 10.408 3.463 1.00 94.00 107 LEU A C 1
ATOM 777 O O . LEU A 1 107 ? -8.962 10.299 4.452 1.00 94.00 107 LEU A O 1
ATOM 781 N N . CYS A 1 108 ? -6.916 10.455 3.562 1.00 93.75 108 CYS A N 1
ATOM 782 C CA . CYS A 1 108 ? -6.227 10.353 4.858 1.00 93.75 108 CYS A CA 1
ATOM 783 C C . CYS A 1 108 ? -6.022 11.684 5.581 1.00 93.75 108 CYS A C 1
ATOM 785 O O . CYS A 1 108 ? -5.520 11.692 6.700 1.00 93.75 108 CYS A O 1
ATOM 787 N N . CYS A 1 109 ? -6.369 12.814 4.960 1.00 93.94 109 CYS A N 1
ATOM 788 C CA . CYS A 1 109 ? -6.210 14.157 5.524 1.00 93.94 109 CYS A CA 1
ATOM 789 C C . CYS A 1 109 ? -4.771 14.553 5.914 1.00 93.94 109 CYS A C 1
ATOM 791 O O . CYS A 1 109 ? -4.582 15.619 6.500 1.00 93.94 109 CYS A O 1
ATOM 793 N N . GLN A 1 110 ? -3.755 13.761 5.556 1.00 92.06 110 GLN A N 1
ATOM 794 C CA . GLN A 1 110 ? -2.342 14.067 5.794 1.00 92.06 110 GLN A CA 1
ATOM 795 C C . GLN A 1 110 ? -1.767 14.912 4.645 1.00 92.06 110 GLN A C 1
ATOM 797 O O . GLN A 1 110 ? -2.151 14.728 3.486 1.00 92.06 110 GLN A O 1
ATOM 802 N N . ARG A 1 111 ? -0.828 15.826 4.944 1.00 93.50 111 ARG A N 1
ATOM 803 C CA . ARG A 1 111 ? -0.039 16.519 3.907 1.00 93.50 111 ARG A CA 1
ATOM 804 C C . ARG A 1 111 ? 0.974 15.538 3.325 1.00 93.50 111 ARG A C 1
ATOM 806 O O . ARG A 1 111 ? 1.868 15.092 4.038 1.00 93.50 111 ARG A O 1
ATOM 813 N N . LYS A 1 112 ? 0.804 15.185 2.053 1.00 90.38 112 LYS A N 1
ATOM 814 C CA . LYS A 1 112 ? 1.653 14.242 1.313 1.00 90.38 112 LYS A CA 1
ATOM 815 C C . LYS A 1 112 ? 1.787 14.688 -0.134 1.00 90.38 112 LYS A C 1
ATOM 817 O O . LYS A 1 112 ? 1.019 15.523 -0.605 1.00 90.38 112 LYS A O 1
ATOM 822 N N . GLU A 1 113 ? 2.738 14.093 -0.839 1.00 88.12 113 GLU A N 1
ATOM 823 C CA . GLU A 1 113 ? 2.738 14.123 -2.296 1.00 88.12 113 GLU A CA 1
ATOM 824 C C . GLU A 1 113 ? 1.414 13.545 -2.814 1.00 88.12 113 GLU A C 1
ATOM 826 O O . GLU A 1 113 ? 1.003 12.437 -2.441 1.00 88.12 113 GLU A O 1
ATOM 831 N N . ILE A 1 114 ? 0.720 14.337 -3.627 1.00 88.44 114 ILE A N 1
ATOM 832 C CA . ILE A 1 114 ? -0.533 13.932 -4.251 1.00 88.44 114 ILE A CA 1
ATOM 833 C C . ILE A 1 114 ? -0.211 13.271 -5.583 1.00 88.44 114 ILE A C 1
ATOM 835 O O . ILE A 1 114 ? 0.390 13.894 -6.455 1.00 88.44 114 ILE A O 1
ATOM 839 N N . ALA A 1 115 ? -0.624 12.012 -5.713 1.00 83.25 115 ALA A N 1
ATOM 840 C CA . ALA A 1 115 ? -0.408 11.228 -6.918 1.00 83.25 115 ALA A CA 1
ATOM 841 C C . ALA A 1 115 ? -1.392 11.657 -8.014 1.00 83.25 115 ALA A C 1
ATOM 843 O O . ALA A 1 115 ? -0.972 12.110 -9.074 1.00 83.25 115 ALA A O 1
ATOM 844 N N . ASP A 1 116 ? -2.692 11.567 -7.722 1.00 82.62 116 ASP A N 1
ATOM 845 C CA . ASP A 1 116 ? -3.774 11.899 -8.651 1.00 82.62 116 ASP A CA 1
ATOM 846 C C . ASP A 1 116 ? -5.084 12.166 -7.883 1.00 82.62 116 ASP A C 1
ATOM 848 O O . ASP A 1 116 ? -5.227 11.751 -6.730 1.00 8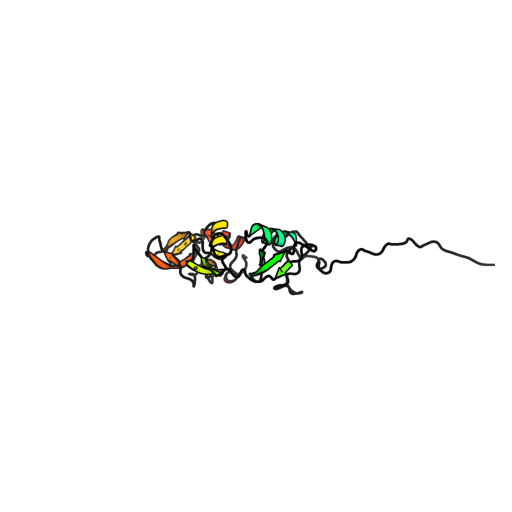2.62 116 ASP A O 1
ATOM 852 N N . ALA A 1 117 ? -6.031 12.888 -8.490 1.00 85.69 117 ALA A N 1
ATOM 853 C CA . ALA A 1 117 ? -7.384 13.151 -7.978 1.00 85.69 117 ALA A CA 1
ATOM 854 C C . ALA A 1 117 ? -7.466 13.714 -6.534 1.00 85.69 117 ALA A C 1
ATOM 856 O O . ALA A 1 117 ? -8.476 13.568 -5.836 1.00 85.69 117 ALA A O 1
ATOM 857 N N . GLY A 1 118 ? -6.406 14.373 -6.050 1.00 90.31 118 GLY A N 1
ATOM 858 C CA . GLY A 1 118 ? -6.322 14.857 -4.664 1.00 90.31 118 GLY A CA 1
ATOM 859 C C . GLY A 1 118 ? -6.034 13.759 -3.629 1.00 90.31 118 GLY A C 1
ATOM 860 O O . GLY A 1 118 ? -6.212 13.974 -2.425 1.00 90.31 118 GLY A O 1
ATOM 861 N N . LEU A 1 119 ? -5.602 12.577 -4.067 1.00 91.75 119 LEU A N 1
ATOM 862 C CA . LEU A 1 119 ? -5.255 11.436 -3.230 1.00 91.75 119 LEU A CA 1
ATOM 863 C C . LEU A 1 119 ? -3.738 11.234 -3.172 1.00 91.75 119 LEU A C 1
ATOM 865 O O . LEU A 1 119 ? -3.028 11.363 -4.169 1.00 91.75 119 LEU A O 1
ATOM 869 N N . CYS A 1 120 ? -3.232 10.887 -1.987 1.00 91.44 120 CYS A N 1
ATOM 870 C CA . CYS A 1 120 ? -1.880 10.352 -1.892 1.00 91.44 120 CYS A CA 1
ATOM 871 C C . CYS A 1 120 ? -1.845 8.950 -2.512 1.00 91.44 120 CYS A C 1
ATOM 873 O O . CYS A 1 120 ? -2.872 8.273 -2.576 1.00 91.44 120 CYS A O 1
ATOM 875 N N . GLU A 1 121 ? -0.661 8.501 -2.916 1.00 87.19 121 GLU A N 1
ATOM 876 C CA . GLU A 1 121 ? -0.472 7.221 -3.605 1.00 87.19 121 GLU A CA 1
ATOM 877 C C . GLU A 1 121 ? -1.105 6.036 -2.860 1.00 87.19 121 GLU A C 1
ATOM 879 O O . GLU A 1 121 ? -1.805 5.232 -3.461 1.00 87.19 121 GLU A O 1
ATOM 884 N N . ALA A 1 122 ? -0.928 5.957 -1.538 1.00 91.25 122 ALA A N 1
ATOM 885 C CA . ALA A 1 122 ? -1.480 4.867 -0.735 1.00 91.25 122 ALA A CA 1
ATOM 886 C C . ALA A 1 122 ? -3.021 4.843 -0.766 1.00 91.25 122 ALA A C 1
ATOM 888 O O . ALA A 1 122 ? -3.622 3.787 -0.935 1.00 91.25 122 ALA A O 1
ATOM 889 N N . CYS A 1 123 ? -3.664 6.009 -0.649 1.00 94.31 123 CYS A N 1
ATOM 890 C CA . CYS A 1 123 ? -5.122 6.118 -0.721 1.00 94.31 123 CYS A CA 1
ATOM 891 C C . CYS A 1 123 ? -5.653 5.848 -2.134 1.00 94.31 123 CYS A C 1
ATOM 893 O O . CYS A 1 123 ? -6.695 5.214 -2.287 1.00 94.31 123 CYS A O 1
ATOM 895 N N . LEU A 1 124 ? -4.950 6.338 -3.159 1.00 91.44 124 LEU A N 1
ATOM 896 C CA . LEU A 1 124 ? -5.291 6.102 -4.560 1.00 91.44 124 LEU A CA 1
ATOM 897 C C . LEU A 1 124 ? -5.203 4.609 -4.887 1.00 91.44 124 LEU A C 1
ATOM 899 O O . LEU A 1 124 ? -6.146 4.047 -5.438 1.00 91.44 124 LEU A O 1
ATOM 903 N N . PHE A 1 125 ? -4.110 3.967 -4.471 1.00 90.12 125 PHE A N 1
ATOM 904 C CA . PHE A 1 125 ? -3.887 2.535 -4.614 1.00 90.12 125 PHE A CA 1
ATOM 905 C C . PHE A 1 125 ? -5.045 1.736 -4.015 1.00 90.12 125 PHE A C 1
ATOM 907 O O . PHE A 1 125 ? -5.740 1.038 -4.749 1.00 90.12 125 PHE A O 1
ATOM 914 N N . GLY A 1 126 ? -5.332 1.905 -2.720 1.00 92.69 126 GLY A N 1
ATOM 915 C CA . GLY A 1 126 ? -6.398 1.138 -2.074 1.00 92.69 126 GLY A CA 1
ATOM 916 C C . GLY A 1 126 ? -7.808 1.460 -2.587 1.00 92.69 126 GLY A C 1
ATOM 917 O O . GLY A 1 126 ? -8.699 0.622 -2.478 1.00 92.69 126 GLY A O 1
ATOM 918 N N . THR A 1 127 ? -8.016 2.627 -3.207 1.00 92.25 127 THR A N 1
ATOM 919 C CA . THR A 1 127 ? -9.266 2.933 -3.925 1.00 92.25 127 THR A CA 1
ATOM 920 C C . THR A 1 127 ? -9.383 2.127 -5.222 1.00 92.25 127 THR A C 1
ATOM 922 O O . THR A 1 127 ? -10.464 1.628 -5.519 1.00 92.25 127 THR A O 1
ATOM 925 N N . ARG A 1 128 ? -8.287 1.951 -5.974 1.00 90.06 128 ARG A N 1
ATOM 926 C CA . ARG A 1 128 ? -8.275 1.194 -7.239 1.00 90.06 128 ARG A CA 1
ATOM 927 C C . ARG A 1 128 ? -8.381 -0.315 -7.037 1.00 90.06 128 ARG A C 1
ATOM 929 O O . ARG A 1 128 ? -9.150 -0.963 -7.731 1.00 90.06 128 ARG A O 1
ATOM 936 N N . ILE A 1 129 ? -7.645 -0.866 -6.073 1.00 86.62 129 ILE A N 1
ATOM 937 C CA . ILE A 1 129 ? -7.615 -2.319 -5.814 1.00 86.62 129 ILE A CA 1
ATOM 938 C C . ILE A 1 129 ? -8.760 -2.814 -4.912 1.00 86.62 129 ILE A C 1
ATOM 940 O O . ILE A 1 129 ? -8.830 -3.996 -4.575 1.00 86.62 129 ILE A O 1
ATOM 944 N N . GLY A 1 130 ? -9.642 -1.911 -4.480 1.00 91.00 130 GLY A N 1
ATOM 945 C CA . GLY A 1 130 ? -10.722 -2.198 -3.544 1.00 91.00 130 GLY A CA 1
ATOM 946 C C . GLY A 1 130 ? -10.271 -2.156 -2.080 1.00 91.00 130 GLY A C 1
ATOM 947 O O . GLY A 1 130 ? -9.434 -2.947 -1.628 1.00 91.00 130 GLY A O 1
ATOM 948 N N . ALA A 1 131 ? -10.887 -1.245 -1.321 1.00 95.25 131 ALA A N 1
ATOM 949 C CA . ALA A 1 131 ? -10.594 -1.005 0.088 1.00 95.25 131 ALA A CA 1
ATOM 950 C C . ALA A 1 131 ? -10.704 -2.287 0.924 1.00 95.25 131 ALA A C 1
ATOM 952 O O . ALA A 1 131 ? -11.749 -2.950 0.923 1.00 95.25 131 ALA A O 1
ATOM 953 N N . ALA A 1 132 ? -9.641 -2.600 1.668 1.00 97.12 132 ALA A N 1
ATOM 954 C CA . ALA A 1 132 ? -9.616 -3.754 2.552 1.00 97.12 132 ALA A CA 1
ATOM 955 C C . ALA A 1 132 ? -10.507 -3.553 3.785 1.00 97.12 132 ALA A C 1
ATOM 957 O O . ALA A 1 132 ? -10.774 -2.423 4.213 1.00 97.12 132 ALA A O 1
ATOM 958 N N . ARG A 1 133 ? -10.984 -4.666 4.337 1.00 98.44 133 ARG A N 1
ATOM 959 C CA . ARG A 1 133 ? -11.706 -4.723 5.609 1.00 98.44 133 ARG A CA 1
ATOM 960 C C . ARG A 1 133 ? -10.719 -4.748 6.770 1.00 98.44 133 ARG A C 1
ATOM 962 O O . ARG A 1 133 ? -9.705 -5.435 6.707 1.00 98.44 133 ARG A O 1
ATOM 969 N N . TYR A 1 134 ? -11.059 -4.042 7.843 1.00 98.50 134 TYR A N 1
ATOM 970 C CA . TYR A 1 134 ? -10.273 -4.011 9.070 1.00 98.50 134 TYR A CA 1
ATOM 971 C C . TYR A 1 134 ? -11.160 -4.113 10.301 1.00 98.50 134 TYR A C 1
ATOM 973 O O . TYR A 1 134 ? -12.220 -3.486 10.336 1.00 98.50 134 TYR A O 1
ATOM 981 N N . ALA A 1 135 ? -10.698 -4.847 11.310 1.00 98.50 135 ALA A N 1
ATOM 982 C CA . ALA A 1 135 ? -11.285 -4.894 12.643 1.00 98.50 135 ALA A CA 1
ATOM 983 C C . ALA A 1 135 ? -10.691 -3.787 13.530 1.00 98.50 135 ALA A C 1
ATOM 985 O O . ALA A 1 135 ? -9.482 -3.537 13.511 1.00 98.50 135 ALA A O 1
ATOM 986 N N . CYS A 1 136 ? -11.561 -3.110 14.276 1.00 98.56 136 CYS A N 1
ATOM 987 C CA . CYS A 1 136 ? -11.216 -2.032 15.199 1.00 98.56 136 CYS A CA 1
ATOM 988 C C . CYS A 1 136 ? -10.671 -2.578 16.527 1.00 98.56 136 CYS A C 1
ATOM 990 O O . CYS A 1 136 ? -11.368 -3.344 17.180 1.00 98.56 136 CYS A O 1
ATOM 992 N N . ASP A 1 137 ? -9.514 -2.089 16.977 1.00 98.50 137 ASP A N 1
ATOM 993 C CA . ASP A 1 137 ? -8.866 -2.464 18.252 1.00 98.50 137 ASP A CA 1
ATOM 994 C C . ASP A 1 137 ? -9.740 -2.233 19.500 1.00 98.50 137 ASP A C 1
ATOM 996 O O . ASP A 1 137 ? -9.611 -2.906 20.514 1.00 98.50 137 ASP A O 1
ATOM 1000 N N . ARG A 1 138 ? -10.682 -1.286 19.436 1.00 98.00 138 ARG A N 1
ATOM 1001 C CA . ARG A 1 138 ? -11.503 -0.905 20.599 1.00 98.00 138 ARG A CA 1
ATOM 1002 C C . ARG A 1 138 ? -12.903 -1.501 20.643 1.00 98.00 138 ARG A C 1
ATOM 1004 O O . ARG A 1 138 ? -13.513 -1.497 21.705 1.00 98.00 138 ARG A O 1
ATOM 1011 N N . CYS A 1 139 ? -13.474 -1.884 19.504 1.00 98.00 139 CYS A N 1
ATOM 1012 C CA . CYS A 1 139 ? -14.874 -2.331 19.454 1.00 98.00 139 CYS A CA 1
ATOM 1013 C C . CYS A 1 139 ? -15.122 -3.515 18.523 1.00 98.00 139 CYS A C 1
ATOM 1015 O O . CYS A 1 139 ? -16.284 -3.840 18.283 1.00 98.00 139 CYS A O 1
ATOM 1017 N N . ASP A 1 140 ? -14.065 -4.067 17.922 1.00 97.31 140 ASP A N 1
ATOM 1018 C CA . ASP A 1 140 ? -14.065 -5.203 16.990 1.00 97.31 140 ASP A CA 1
ATOM 1019 C C . ASP A 1 140 ? -14.932 -5.050 15.733 1.00 97.31 140 ASP A C 1
ATOM 1021 O O . ASP A 1 140 ? -14.932 -5.904 14.845 1.00 97.31 140 ASP A O 1
ATOM 1025 N N . ARG A 1 141 ? -15.640 -3.926 15.581 1.00 98.25 141 ARG A N 1
ATOM 1026 C CA . ARG A 1 141 ? -16.441 -3.657 14.391 1.00 98.25 141 ARG A CA 1
ATOM 1027 C C . ARG A 1 141 ? -15.549 -3.536 13.168 1.00 98.25 141 ARG A C 1
ATOM 1029 O O . ARG A 1 141 ? -14.501 -2.887 13.193 1.00 98.25 141 ARG A O 1
ATOM 1036 N N . VAL A 1 142 ? -16.046 -4.098 12.072 1.00 98.25 142 VAL A N 1
ATOM 1037 C CA . VAL A 1 142 ? -15.357 -4.098 10.786 1.00 98.25 142 VAL A CA 1
ATOM 1038 C C . VAL A 1 142 ? -15.726 -2.860 9.969 1.00 98.25 142 VAL A C 1
ATOM 1040 O O . VAL A 1 142 ? -16.899 -2.494 9.855 1.00 98.25 142 VAL A O 1
ATOM 1043 N N . GLN A 1 143 ? -14.722 -2.223 9.368 1.00 97.56 143 GLN A N 1
ATOM 1044 C CA . GLN A 1 143 ? -14.865 -1.096 8.445 1.00 97.56 143 GLN A CA 1
ATOM 1045 C C . GLN A 1 143 ? -13.984 -1.316 7.212 1.00 97.56 143 GLN A C 1
ATOM 1047 O O . GLN A 1 143 ? -12.889 -1.867 7.313 1.00 97.56 143 GLN A O 1
ATOM 1052 N N . ARG A 1 144 ? -14.439 -0.856 6.041 1.00 97.94 144 ARG A N 1
ATOM 1053 C CA . ARG A 1 144 ? -13.573 -0.747 4.861 1.00 97.94 144 ARG A CA 1
ATOM 1054 C C . ARG A 1 144 ? -12.769 0.545 4.925 1.00 97.94 144 ARG A C 1
ATOM 1056 O O . ARG A 1 144 ? -13.347 1.617 5.097 1.00 97.94 144 ARG A O 1
ATOM 1063 N N . ILE A 1 145 ? -11.453 0.447 4.772 1.00 97.44 145 ILE A N 1
ATOM 1064 C CA . ILE A 1 145 ? -10.544 1.597 4.793 1.00 97.44 145 ILE A CA 1
ATOM 1065 C C . ILE A 1 145 ? -9.708 1.555 3.516 1.00 97.44 145 ILE A C 1
ATOM 1067 O O . ILE A 1 145 ? -8.992 0.590 3.264 1.00 97.44 145 ILE A O 1
ATOM 1071 N N . ALA A 1 146 ? -9.832 2.592 2.682 1.00 96.19 146 ALA A N 1
ATOM 1072 C CA . ALA A 1 146 ? -9.108 2.666 1.410 1.00 96.19 146 ALA A CA 1
ATOM 1073 C C . ALA A 1 146 ? -7.620 2.984 1.599 1.00 96.19 146 ALA A C 1
ATOM 1075 O O . ALA A 1 146 ? -6.807 2.662 0.745 1.00 96.19 146 ALA A O 1
ATOM 1076 N N . HIS A 1 147 ? -7.232 3.607 2.712 1.00 96.31 147 HIS A N 1
ATOM 1077 C CA . HIS A 1 147 ? -5.819 3.699 3.061 1.00 96.31 147 HIS A CA 1
ATOM 1078 C C . HIS A 1 147 ? -5.330 2.315 3.532 1.00 96.31 147 HIS A C 1
ATOM 1080 O O . HIS A 1 147 ? -5.952 1.753 4.434 1.00 96.31 147 HIS A O 1
ATOM 1086 N N . PRO A 1 148 ? -4.255 1.744 2.955 1.00 95.62 148 PRO A N 1
ATOM 1087 C CA . PRO A 1 148 ? -3.792 0.389 3.254 1.00 95.62 148 PRO A CA 1
ATOM 1088 C C . PRO A 1 148 ? -3.130 0.327 4.639 1.00 95.62 148 PRO A C 1
ATOM 1090 O O . PRO A 1 148 ? -1.907 0.354 4.770 1.00 95.62 148 PRO A O 1
ATOM 1093 N N . MET A 1 149 ? -3.951 0.279 5.692 1.00 96.81 149 MET A N 1
ATOM 1094 C CA . MET A 1 149 ? -3.507 0.232 7.088 1.00 96.81 149 MET A CA 1
ATOM 1095 C C . MET A 1 149 ? -2.655 -1.006 7.398 1.00 96.81 149 MET A C 1
ATOM 1097 O O . MET A 1 149 ? -1.807 -0.946 8.287 1.00 96.81 149 MET A O 1
ATOM 1101 N N . TYR A 1 150 ? -2.818 -2.089 6.631 1.00 95.94 150 TYR A N 1
ATOM 1102 C CA . TYR A 1 150 ? -2.007 -3.302 6.757 1.00 95.94 150 TYR A CA 1
ATOM 1103 C C . TYR A 1 150 ? -0.506 -3.055 6.539 1.00 95.94 150 TYR A C 1
ATOM 1105 O O . TYR A 1 150 ? 0.317 -3.749 7.122 1.00 95.94 150 TYR A O 1
ATOM 1113 N N . ARG A 1 151 ? -0.118 -2.014 5.782 1.00 94.44 151 ARG A N 1
ATOM 1114 C CA . ARG A 1 151 ? 1.301 -1.657 5.579 1.00 94.44 151 ARG A CA 1
ATOM 1115 C C . ARG A 1 151 ? 1.996 -1.195 6.864 1.00 94.44 151 ARG A C 1
ATOM 1117 O O . ARG A 1 151 ? 3.214 -1.064 6.881 1.00 94.44 151 ARG A O 1
ATOM 1124 N N . TYR A 1 152 ? 1.228 -0.909 7.915 1.00 95.31 152 TYR A N 1
ATOM 1125 C CA . TYR A 1 152 ? 1.725 -0.508 9.231 1.00 95.31 152 TYR A CA 1
ATOM 1126 C C . TYR A 1 152 ? 1.594 -1.624 10.277 1.00 95.31 152 TYR A C 1
ATOM 1128 O O . TYR A 1 152 ? 1.734 -1.344 11.468 1.00 95.31 152 TYR A O 1
ATOM 1136 N N . GLN A 1 153 ? 1.269 -2.852 9.863 1.00 96.06 153 GLN A N 1
ATOM 1137 C CA . GLN A 1 153 ? 1.163 -4.014 10.744 1.00 96.06 153 GLN A CA 1
ATOM 1138 C C . GLN A 1 153 ? 2.436 -4.859 10.649 1.00 96.06 153 GLN A C 1
ATOM 1140 O O . GLN A 1 153 ? 2.880 -5.137 9.534 1.00 96.06 153 GLN A O 1
ATOM 1145 N N . PRO A 1 154 ? 3.011 -5.302 11.780 1.00 94.44 154 PRO A N 1
ATOM 1146 C CA . PRO A 1 154 ? 4.155 -6.208 11.756 1.00 94.44 154 PRO A CA 1
ATOM 1147 C C . PRO A 1 154 ? 3.776 -7.606 11.249 1.00 94.44 154 PRO A C 1
ATOM 1149 O O . PRO A 1 154 ? 4.576 -8.235 10.575 1.00 94.44 154 PRO A O 1
ATOM 1152 N N . THR A 1 155 ? 2.554 -8.068 11.527 1.00 95.50 155 THR A N 1
ATOM 1153 C CA . THR A 1 155 ? 1.995 -9.348 11.064 1.00 95.50 155 THR A CA 1
ATOM 1154 C C . THR A 1 155 ? 0.502 -9.180 10.747 1.00 95.50 155 THR A C 1
ATOM 1156 O O . THR A 1 155 ? -0.101 -8.224 11.248 1.00 95.50 155 THR A O 1
ATOM 1159 N N . PRO A 1 156 ? -0.130 -10.085 9.972 1.00 95.81 156 PRO A N 1
ATOM 1160 C CA . PRO A 1 156 ? -1.567 -10.012 9.674 1.00 95.81 156 PRO A CA 1
ATOM 1161 C C . PRO A 1 156 ? -2.464 -9.988 10.922 1.00 95.81 156 PRO A C 1
ATOM 1163 O O . PRO A 1 156 ? -3.518 -9.352 10.928 1.00 95.81 156 PRO A O 1
ATOM 1166 N N . ASP A 1 157 ? -2.027 -10.650 11.997 1.00 96.00 157 ASP A N 1
ATOM 1167 C CA . ASP A 1 157 ? -2.784 -10.769 13.245 1.00 96.00 157 ASP A CA 1
ATOM 1168 C C . ASP A 1 157 ? -2.568 -9.607 14.224 1.00 96.00 157 ASP A C 1
ATOM 1170 O O . ASP A 1 157 ? -3.231 -9.548 15.264 1.00 96.00 157 ASP A O 1
ATOM 1174 N N . ALA A 1 158 ? -1.675 -8.670 13.899 1.00 97.50 158 ALA A N 1
ATOM 1175 C CA . ALA A 1 158 ? -1.356 -7.522 14.734 1.00 97.50 158 ALA A CA 1
ATOM 1176 C C . ALA A 1 158 ? -2.150 -6.267 14.342 1.00 97.50 158 ALA A C 1
ATOM 1178 O O . ALA A 1 158 ? -2.534 -6.052 13.190 1.00 97.50 158 ALA A O 1
ATOM 1179 N N . PHE A 1 159 ? -2.355 -5.381 15.314 1.00 98.31 159 PHE A N 1
ATOM 1180 C CA . PHE A 1 159 ? -2.897 -4.051 15.055 1.00 98.31 159 PHE A CA 1
ATOM 1181 C C . PHE A 1 159 ? -1.839 -3.127 14.437 1.00 98.31 159 PHE A C 1
ATOM 1183 O O . PHE A 1 159 ? -0.643 -3.224 14.712 1.00 98.31 159 PHE A O 1
ATOM 1190 N N . SER A 1 160 ? -2.290 -2.218 13.573 1.00 97.12 160 SER A N 1
ATOM 1191 C CA . SER A 1 160 ? -1.437 -1.251 12.883 1.00 97.12 160 SER A CA 1
ATOM 1192 C C . SER A 1 160 ? -0.813 -0.243 13.846 1.00 97.12 160 SER A C 1
ATOM 1194 O O . SER A 1 160 ? -1.496 0.264 14.728 1.00 97.12 160 SER A O 1
ATOM 1196 N N . SER A 1 161 ? 0.433 0.174 13.616 1.00 96.38 161 SER A N 1
ATOM 1197 C CA . SER A 1 161 ? 1.051 1.273 14.384 1.00 96.38 161 SER A CA 1
ATOM 1198 C C . SER A 1 161 ? 0.425 2.643 14.088 1.00 96.38 161 SER A C 1
ATOM 1200 O O . SER A 1 161 ? 0.381 3.519 14.949 1.00 96.38 161 SER A O 1
ATOM 1202 N N . ALA A 1 162 ? -0.117 2.831 12.882 1.00 95.06 162 ALA A N 1
ATOM 1203 C CA . ALA A 1 162 ? -0.893 4.012 12.518 1.00 95.06 162 ALA A CA 1
ATOM 1204 C C . ALA A 1 162 ? -2.355 3.887 12.977 1.00 95.06 162 ALA A C 1
ATOM 1206 O O . ALA A 1 162 ? -2.914 2.788 12.988 1.00 95.06 162 ALA A O 1
ATOM 1207 N N . SER A 1 163 ? -2.993 5.019 13.289 1.00 96.38 163 SER A N 1
ATOM 1208 C CA . SER A 1 163 ? -4.411 5.078 13.649 1.00 96.38 163 SER A CA 1
ATOM 1209 C C . SER A 1 163 ? -5.296 5.595 12.507 1.00 96.38 163 SER A C 1
ATOM 1211 O O . SER A 1 163 ? -4.850 6.332 11.625 1.00 96.38 163 SER A O 1
ATOM 1213 N N . TRP A 1 164 ? -6.573 5.205 12.525 1.00 96.56 164 TRP A N 1
ATOM 1214 C CA . TRP A 1 164 ? -7.618 5.689 11.614 1.00 96.56 164 TRP A CA 1
ATOM 1215 C C . TRP A 1 164 ? -8.959 5.832 12.344 1.00 96.56 164 TRP A C 1
ATOM 1217 O O . TRP A 1 164 ? -9.195 5.162 13.351 1.00 96.56 164 TRP A O 1
ATOM 1227 N N . ALA A 1 165 ? -9.842 6.704 11.853 1.00 96.50 165 ALA A N 1
ATOM 1228 C CA . ALA A 1 165 ? -11.141 6.963 12.467 1.00 96.50 165 ALA A CA 1
ATOM 1229 C C . ALA A 1 165 ? -12.115 5.776 12.321 1.00 96.50 165 ALA A C 1
ATOM 1231 O O . ALA A 1 165 ? -12.365 5.271 11.222 1.00 96.50 165 ALA A O 1
ATOM 1232 N N . CYS A 1 166 ? -12.702 5.345 13.438 1.00 97.88 166 CYS A N 1
ATOM 1233 C CA . CYS A 1 166 ? -13.745 4.325 13.480 1.00 97.88 166 CYS A CA 1
ATOM 1234 C C . CYS A 1 166 ? -15.126 4.971 13.356 1.00 97.88 166 CYS A C 1
ATOM 1236 O O . CYS A 1 166 ? -15.670 5.493 14.329 1.00 97.88 166 CYS A O 1
ATOM 1238 N N . HIS A 1 167 ? -15.728 4.884 12.171 1.00 95.56 167 HIS A N 1
ATOM 1239 C CA . HIS A 1 167 ? -17.069 5.412 11.894 1.00 95.56 167 HIS A CA 1
ATOM 1240 C C . HIS A 1 167 ? -18.186 4.405 12.194 1.00 95.56 167 HIS A C 1
ATOM 1242 O O . HIS A 1 167 ? -19.364 4.735 12.100 1.00 95.56 167 HIS A O 1
ATOM 1248 N N . ARG A 1 168 ? -17.834 3.159 12.537 1.00 96.75 168 ARG A N 1
ATOM 1249 C CA . ARG A 1 168 ? -18.799 2.074 12.781 1.00 96.75 168 ARG A CA 1
ATOM 1250 C C . ARG A 1 168 ? -19.169 1.893 14.249 1.00 96.75 168 ARG A C 1
ATOM 1252 O O . ARG A 1 168 ? -20.148 1.201 14.514 1.00 96.75 168 ARG A O 1
ATOM 1259 N N . GLY A 1 169 ? -18.408 2.461 15.182 1.00 95.81 169 GLY A N 1
ATOM 1260 C CA . GLY A 1 169 ? -18.618 2.274 16.619 1.00 95.81 169 GLY A CA 1
ATOM 1261 C C . GLY A 1 169 ? -18.051 3.417 17.449 1.00 95.81 169 GLY A C 1
ATOM 1262 O O . GLY A 1 169 ? -18.807 4.246 17.935 1.00 95.81 169 GLY A O 1
ATOM 1263 N N . CYS A 1 170 ? -16.726 3.473 17.597 1.00 97.06 170 CYS A N 1
ATOM 1264 C CA . CYS A 1 170 ? -16.088 4.365 18.572 1.00 97.06 170 CYS A CA 1
ATOM 1265 C C . CYS A 1 170 ? -16.244 5.865 18.278 1.00 97.06 170 CYS A C 1
ATOM 1267 O O . CYS A 1 170 ? -16.090 6.666 19.193 1.00 97.06 170 CYS A O 1
ATOM 1269 N N . GLY A 1 171 ? -16.455 6.264 17.019 1.00 95.94 171 GLY A N 1
ATOM 1270 C CA . GLY A 1 171 ? -16.532 7.677 16.626 1.00 95.94 171 GLY A CA 1
ATOM 1271 C C . GLY A 1 171 ? -15.208 8.444 16.758 1.00 95.94 171 GLY A C 1
ATOM 1272 O O . GLY A 1 171 ? -15.202 9.668 16.709 1.00 95.94 171 GLY A O 1
ATOM 1273 N N . THR A 1 172 ? -14.084 7.745 16.939 1.00 97.06 172 THR A N 1
ATOM 1274 C CA . THR A 1 172 ? -12.754 8.335 17.165 1.00 97.06 172 THR A CA 1
ATOM 1275 C C . THR A 1 172 ? -11.646 7.496 16.520 1.00 97.06 172 THR A C 1
ATOM 1277 O O . THR A 1 172 ? -11.919 6.450 15.926 1.00 97.06 172 THR A O 1
ATOM 1280 N N . TYR A 1 173 ? -10.398 7.960 16.605 1.00 96.44 173 TYR A N 1
ATOM 1281 C CA . TYR A 1 173 ? -9.217 7.267 16.090 1.00 96.44 173 TYR A CA 1
ATOM 1282 C C . TYR A 1 173 ? -8.843 6.055 16.949 1.00 96.44 173 TYR A C 1
ATOM 1284 O O . TYR A 1 173 ? -8.953 6.067 18.174 1.00 96.44 173 TYR A O 1
ATOM 1292 N N . THR A 1 174 ? -8.400 4.997 16.280 1.00 98.06 174 THR A N 1
ATOM 1293 C CA . THR A 1 174 ? -8.000 3.716 16.874 1.00 98.06 174 THR A CA 1
ATOM 1294 C C . THR A 1 174 ? -7.056 2.977 15.926 1.00 98.06 174 THR A C 1
ATOM 1296 O O . THR A 1 174 ? -6.820 3.448 14.808 1.00 98.06 174 THR A O 1
ATOM 1299 N N . HIS A 1 175 ? -6.516 1.846 16.365 1.00 98.31 175 HIS A N 1
ATOM 1300 C CA . HIS A 1 175 ? -5.677 0.969 15.564 1.00 98.31 175 HIS A CA 1
ATOM 1301 C C . HIS A 1 175 ? -6.520 -0.105 14.876 1.00 98.31 175 HIS A C 1
ATOM 1303 O O . HIS A 1 175 ? -7.659 -0.384 15.261 1.00 98.31 175 HIS A O 1
ATOM 1309 N N . TRP A 1 176 ? -5.977 -0.662 13.798 1.00 98.38 176 TRP A N 1
ATOM 1310 C CA . TRP A 1 176 ? -6.734 -1.512 12.890 1.00 98.38 176 TRP A CA 1
ATOM 1311 C C . TRP A 1 176 ? -5.940 -2.756 12.556 1.00 98.38 176 TRP A C 1
ATOM 1313 O O . TRP A 1 176 ? -4.764 -2.665 12.209 1.00 98.38 176 TRP A O 1
ATOM 1323 N N . ARG A 1 177 ? -6.597 -3.908 12.629 1.00 98.38 177 ARG A N 1
ATOM 1324 C CA . ARG A 1 177 ? -6.075 -5.192 12.160 1.00 98.38 177 ARG A CA 1
ATOM 1325 C C . ARG A 1 177 ? -6.765 -5.558 10.856 1.00 98.38 177 ARG A C 1
ATOM 1327 O O . ARG A 1 177 ? -7.965 -5.313 10.734 1.00 98.38 177 ARG A O 1
ATOM 1334 N N . ILE A 1 178 ? -6.036 -6.073 9.866 1.00 98.31 178 ILE A N 1
ATOM 1335 C CA . ILE A 1 178 ? -6.668 -6.485 8.606 1.00 98.31 178 ILE A CA 1
ATOM 1336 C C . ILE A 1 178 ? -7.650 -7.629 8.886 1.00 98.31 178 ILE A C 1
ATOM 1338 O O . ILE A 1 178 ? -7.439 -8.442 9.780 1.00 98.31 178 ILE A O 1
ATOM 1342 N N . HIS A 1 179 ? -8.767 -7.673 8.169 1.00 98.31 179 HIS A 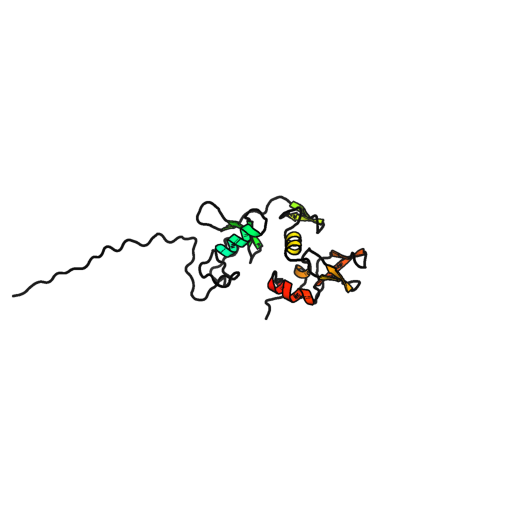N 1
ATOM 1343 C CA . HIS A 1 179 ? -9.688 -8.795 8.284 1.00 98.31 179 HIS A CA 1
ATOM 1344 C C . HIS A 1 179 ? -9.058 -10.058 7.662 1.00 98.31 179 HIS A C 1
ATOM 1346 O O . HIS A 1 179 ? -8.546 -9.947 6.546 1.00 98.31 179 HIS A O 1
ATOM 1352 N N . PRO A 1 180 ? -9.144 -11.244 8.302 1.00 96.88 180 PRO A N 1
ATOM 1353 C CA . PRO A 1 180 ? -8.509 -12.476 7.814 1.00 96.88 180 PRO A CA 1
ATOM 1354 C C . PRO A 1 180 ? -8.810 -12.797 6.343 1.00 96.88 180 PRO A C 1
ATOM 1356 O O . PRO A 1 180 ? -7.897 -13.021 5.556 1.00 96.88 180 PRO A O 1
ATOM 1359 N N . ASP A 1 181 ? -10.075 -12.694 5.934 1.00 97.19 181 ASP A N 1
ATOM 1360 C CA . ASP A 1 181 ? -10.505 -12.904 4.543 1.00 97.19 181 ASP A CA 1
ATOM 1361 C C . ASP A 1 181 ? -9.806 -12.021 3.485 1.00 97.19 181 ASP A C 1
ATOM 1363 O O . ASP A 1 181 ? -9.860 -12.323 2.296 1.00 97.19 181 ASP A O 1
ATOM 1367 N N . ASP A 1 182 ? -9.228 -10.882 3.875 1.00 97.00 182 ASP A N 1
ATOM 1368 C CA . ASP A 1 182 ? -8.570 -9.957 2.949 1.00 97.00 182 ASP A CA 1
ATOM 1369 C C . ASP A 1 182 ? -7.043 -10.178 2.888 1.00 97.00 182 ASP A C 1
ATOM 1371 O O . ASP A 1 182 ? -6.391 -9.597 2.017 1.00 97.00 182 ASP A O 1
ATOM 1375 N N . VAL A 1 183 ? -6.473 -11.025 3.759 1.00 95.62 183 VAL A N 1
ATOM 1376 C CA . VAL A 1 183 ? -5.019 -11.257 3.873 1.00 95.62 183 VAL A CA 1
ATOM 1377 C C . VAL A 1 183 ? -4.444 -11.864 2.596 1.00 95.62 183 VAL A C 1
ATOM 1379 O O . VAL A 1 183 ? -3.523 -11.287 2.021 1.00 95.62 183 VAL A O 1
ATOM 1382 N N . SER A 1 184 ? -5.011 -12.968 2.095 1.00 92.38 184 SER A N 1
ATOM 1383 C CA . SER A 1 184 ? -4.500 -13.646 0.890 1.00 92.38 184 SER A CA 1
ATOM 1384 C C . SER A 1 184 ? -4.503 -12.727 -0.333 1.00 92.38 184 SER A C 1
ATOM 1386 O O . SER A 1 184 ? -3.559 -12.720 -1.119 1.00 92.38 184 SER A O 1
ATOM 1388 N N . ARG A 1 185 ? -5.538 -11.887 -0.463 1.00 92.50 185 ARG A N 1
ATOM 1389 C CA . ARG A 1 185 ? -5.620 -10.883 -1.528 1.00 92.50 185 ARG A CA 1
ATOM 1390 C C . ARG A 1 185 ? -4.501 -9.853 -1.403 1.00 92.50 185 ARG A C 1
ATOM 1392 O O . ARG A 1 185 ? -3.852 -9.563 -2.400 1.00 92.50 185 ARG A O 1
ATOM 1399 N N . VAL A 1 186 ? -4.279 -9.304 -0.206 1.00 91.81 186 VAL A N 1
ATOM 1400 C CA . VAL A 1 186 ? -3.204 -8.328 0.041 1.00 91.81 186 VAL A CA 1
ATOM 1401 C C . VAL A 1 186 ? -1.837 -8.930 -0.255 1.00 91.81 186 VAL A C 1
ATOM 1403 O O . VAL A 1 186 ? -1.052 -8.302 -0.954 1.00 91.81 186 VAL A O 1
ATOM 1406 N N . MET A 1 187 ? -1.580 -10.158 0.186 1.00 88.75 187 MET A N 1
ATOM 1407 C CA . MET A 1 187 ? -0.310 -10.829 -0.079 1.00 88.75 187 MET A CA 1
ATOM 1408 C C . MET A 1 187 ? -0.053 -11.103 -1.562 1.00 88.75 187 MET A C 1
ATOM 1410 O O . MET A 1 187 ? 1.097 -11.154 -1.984 1.00 88.75 187 MET A O 1
ATOM 1414 N N . HIS A 1 188 ? -1.107 -11.253 -2.362 1.00 86.50 188 HIS A N 1
ATOM 1415 C CA . HIS A 1 188 ? -0.969 -11.417 -3.804 1.00 86.50 188 HIS A CA 1
ATOM 1416 C C . HIS A 1 188 ? -0.694 -10.091 -4.535 1.00 86.50 188 HIS A C 1
ATOM 1418 O O . HIS A 1 188 ? 0.068 -10.071 -5.495 1.00 86.50 188 HIS A O 1
ATOM 1424 N N . ILE A 1 189 ? -1.302 -8.981 -4.100 1.00 86.19 189 ILE A N 1
ATOM 1425 C CA . ILE A 1 189 ? -1.275 -7.708 -4.851 1.00 86.19 189 ILE A CA 1
ATOM 1426 C C . ILE A 1 189 ? -0.291 -6.663 -4.308 1.00 86.19 189 ILE A C 1
ATOM 1428 O O . ILE A 1 189 ? 0.166 -5.804 -5.057 1.00 86.19 189 ILE A O 1
ATOM 1432 N N . ASP A 1 190 ? -0.031 -6.668 -3.003 1.00 87.88 190 ASP A N 1
ATOM 1433 C CA . ASP A 1 190 ? 0.773 -5.671 -2.287 1.00 87.88 190 ASP A CA 1
ATOM 1434 C C . ASP A 1 190 ? 1.277 -6.258 -0.957 1.00 87.88 190 ASP A C 1
ATOM 1436 O O . ASP A 1 190 ? 0.896 -5.767 0.115 1.00 87.88 190 ASP A O 1
ATOM 1440 N N . PRO A 1 191 ? 2.091 -7.333 -1.011 1.00 87.75 191 PRO A N 1
ATOM 1441 C CA . PRO A 1 191 ? 2.597 -7.997 0.181 1.00 87.75 191 PRO A CA 1
ATOM 1442 C C . PRO A 1 191 ? 3.408 -7.008 1.030 1.00 87.75 191 PRO A C 1
ATOM 1444 O O . PRO A 1 191 ? 4.389 -6.429 0.546 1.00 87.75 191 PRO A O 1
ATOM 1447 N N . PRO A 1 192 ? 3.025 -6.776 2.298 1.00 87.75 192 PRO A N 1
ATOM 1448 C CA . PRO A 1 192 ? 3.786 -5.905 3.178 1.00 87.75 192 PRO A CA 1
ATOM 1449 C C . PRO A 1 192 ? 5.160 -6.522 3.445 1.00 87.75 192 PRO A C 1
ATOM 1451 O O . PRO A 1 192 ? 5.219 -7.680 3.855 1.00 87.75 192 PRO A O 1
ATOM 1454 N N . PRO A 1 193 ? 6.267 -5.765 3.319 1.00 81.44 193 PRO A N 1
ATOM 1455 C CA . PRO A 1 193 ? 7.605 -6.307 3.567 1.00 81.44 193 PRO A CA 1
ATOM 1456 C C . PRO A 1 193 ? 7.768 -6.953 4.950 1.00 81.44 193 PRO A C 1
ATOM 1458 O O . PRO A 1 193 ? 8.544 -7.886 5.110 1.00 81.44 193 PRO A O 1
ATOM 1461 N N . ALA A 1 194 ? 7.023 -6.462 5.947 1.00 86.25 194 ALA A N 1
ATOM 1462 C CA . ALA A 1 194 ? 7.055 -6.976 7.312 1.00 86.25 194 ALA A CA 1
ATOM 1463 C C . ALA A 1 194 ? 6.444 -8.380 7.467 1.00 86.25 194 ALA A C 1
ATOM 1465 O O . ALA A 1 194 ? 6.753 -9.052 8.442 1.00 86.25 194 ALA A O 1
ATOM 1466 N N . TRP A 1 195 ? 5.590 -8.826 6.539 1.00 89.12 195 TRP A N 1
ATOM 1467 C CA . TRP A 1 195 ? 4.879 -10.106 6.658 1.00 89.12 195 TRP A CA 1
ATOM 1468 C C . TRP A 1 195 ? 5.663 -11.288 6.077 1.00 89.12 195 TRP A C 1
ATOM 1470 O O . TRP A 1 195 ? 5.276 -12.429 6.300 1.00 89.12 195 TRP A O 1
ATOM 1480 N N . GLY A 1 196 ? 6.777 -11.024 5.388 1.00 75.19 196 GLY A N 1
ATOM 1481 C CA . GLY A 1 196 ? 7.568 -12.054 4.717 1.00 75.19 196 GLY A CA 1
ATOM 1482 C C . GLY A 1 196 ? 6.929 -12.554 3.412 1.00 75.19 196 GLY A C 1
ATOM 1483 O O . GLY A 1 196 ? 5.874 -12.064 3.011 1.00 75.19 196 GLY A O 1
ATOM 1484 N N . PRO A 1 197 ? 7.592 -13.472 2.691 1.00 63.91 197 PRO A N 1
ATOM 1485 C CA . PRO A 1 197 ? 7.000 -14.139 1.533 1.00 63.91 197 PRO A CA 1
ATOM 1486 C C . PRO A 1 197 ? 5.836 -15.049 1.962 1.00 63.91 197 PRO A C 1
ATOM 1488 O O . PRO A 1 197 ? 5.848 -15.586 3.066 1.00 63.91 197 PRO A O 1
ATOM 1491 N N . ASN A 1 198 ? 4.844 -15.239 1.084 1.00 55.56 198 ASN A N 1
ATOM 1492 C CA . ASN A 1 198 ? 3.925 -16.371 1.227 1.00 55.56 198 ASN A CA 1
ATOM 1493 C C . ASN A 1 198 ? 4.750 -17.656 1.060 1.00 55.56 198 ASN A C 1
ATOM 1495 O O . ASN A 1 198 ? 5.377 -17.815 0.011 1.00 55.56 198 ASN A O 1
ATOM 1499 N N . GLU A 1 199 ? 4.772 -18.522 2.072 1.00 38.69 199 GLU A N 1
ATOM 1500 C CA . GLU A 1 199 ? 5.225 -19.914 1.921 1.00 38.69 199 GLU A CA 1
ATOM 1501 C C . GLU A 1 199 ? 4.204 -20.749 1.136 1.00 38.69 199 GLU A C 1
ATOM 1503 O O . GLU A 1 199 ? 2.981 -20.507 1.297 1.00 38.69 199 GLU A O 1
#

pLDDT: mean 80.65, std 17.89, range [33.47, 98.56]

Radius of gyration: 25.1 Å; chains: 1; bounding box: 78×51×80 Å

Sequence (199 aa):
MSAAAGGAEGADEAPPPPENPALGRAESGLTCAVCLEATDFVRMPCCHTETSTTRFCVECITILCRDTGTNGRARCPVCRKWIALEQRDGGAIEVVAPRAHVAKCRLCCQRKEIADAGLCEACLFGTRIGAARYACDRCDRVQRIAHPMYRYQPTPDAFSSASWACHRGCGTYTHWRIHPDDVSRVMHIDPPPAWGPNE